Protein AF-X0TTD3-F1 (afdb_monomer_lite)

Organism: NCBI:txid412755

Radius of gyration: 24.62 Å; chains: 1; bounding box: 51×67×76 Å

Secondary structure (DSSP, 8-state):
-HHHHHHHHHHHHHHHHHHHHHHHHHT--PPPEEEEEEPPP--BTTBTT----HHHHHHHHHHH--SEEEEE------S-HHHHTT-SS-GGGS-HHHHHHHHHHHHHHHHH-PEEEEE----HHHHHHHHHHHHHHTT-HHHHHHHHHHHHHHHHHHHHHHHTTTTS-HHHHTSHHHHHHHHHHHHHHHHHHHHHHGGGSHHHHHHHHHHHHHHHHHH-SSS-EEEEE--S-HHHHHHHHHT-TTEEEEE-----

Foldseek 3Di:
DVVVVVVVVVVVVVVVVVVVVVVVVVPPPPQFAEEEEFEEQDQDPVCNPPRPDLVVVLVVCVVSVGLEYEYEQDFPDDLAPLVCLVDPAHSCRPDPSSVVVVVSVVVSCVVNVADEDEDDQDDPVLSVLSNVLCVVPVPPPVVVVLRVVLNVLVVVLVVVCVVVVLNRDRQSCQDPVVLVSLVVSLVSQCVSCVVSSPSNRLVNSVCSVLVVVVVCCVVPSDHRHYYYDHHPNSSVSQVVQVPDPRHDYDTDHDDD

pLDDT: mean 76.36, std 14.35, range [32.72, 91.94]

Structure (mmCIF, N/CA/C/O backbone):
data_AF-X0TTD3-F1
#
_entry.id   AF-X0TTD3-F1
#
loop_
_atom_site.group_PDB
_atom_site.id
_atom_site.type_symbol
_atom_site.label_atom_id
_atom_site.label_alt_id
_atom_site.label_comp_id
_atom_site.label_asym_id
_atom_site.label_entity_id
_atom_site.label_seq_id
_atom_site.pdbx_PDB_ins_code
_atom_site.Cartn_x
_atom_site.Cartn_y
_atom_site.Cartn_z
_atom_site.occupancy
_atom_site.B_iso_or_equiv
_atom_site.auth_seq_id
_atom_site.auth_comp_id
_atom_site.auth_asym_id
_atom_site.auth_atom_id
_atom_site.pdbx_PDB_model_num
ATOM 1 N N . MET A 1 1 ? 22.176 -45.524 -53.697 1.00 59.72 1 MET A N 1
ATOM 2 C CA . MET A 1 1 ? 22.663 -45.743 -52.314 1.00 59.72 1 MET A CA 1
ATOM 3 C C . MET A 1 1 ? 23.536 -44.639 -51.704 1.00 59.72 1 MET A C 1
ATOM 5 O O . MET A 1 1 ? 23.224 -44.247 -50.588 1.00 59.72 1 MET A O 1
ATOM 9 N N . LYS A 1 2 ? 24.618 -44.124 -52.325 1.00 72.19 2 LYS A N 1
ATOM 10 C CA . LYS A 1 2 ? 25.426 -43.042 -51.694 1.00 72.19 2 LYS A CA 1
ATOM 11 C C . LYS A 1 2 ? 24.726 -41.670 -51.687 1.00 72.19 2 LYS A C 1
ATOM 13 O O . LYS A 1 2 ? 24.834 -40.949 -50.703 1.00 72.19 2 LYS A O 1
ATOM 18 N N . LEU A 1 3 ? 23.977 -41.346 -52.744 1.00 74.88 3 LEU A N 1
ATOM 19 C CA . LEU A 1 3 ? 23.302 -40.050 -52.896 1.00 74.88 3 LEU A CA 1
ATOM 20 C C . LEU A 1 3 ? 22.083 -39.896 -51.964 1.00 74.88 3 LEU A C 1
ATOM 22 O O . LEU A 1 3 ? 21.909 -38.855 -51.344 1.00 74.88 3 LEU A O 1
ATOM 26 N N . GLU A 1 4 ? 21.293 -40.959 -51.788 1.00 77.94 4 GLU A N 1
ATOM 27 C CA . GLU A 1 4 ? 20.119 -40.966 -50.894 1.00 77.94 4 GLU A CA 1
ATOM 28 C C . GLU A 1 4 ? 20.513 -40.777 -49.426 1.00 77.94 4 GLU A C 1
ATOM 30 O O . GLU A 1 4 ? 19.868 -40.031 -48.696 1.00 77.94 4 GLU A O 1
ATOM 35 N N . ARG A 1 5 ? 21.619 -41.398 -48.993 1.00 81.44 5 ARG A N 1
ATOM 36 C CA . ARG A 1 5 ? 22.144 -41.221 -47.630 1.00 81.44 5 ARG A CA 1
ATOM 37 C C . ARG A 1 5 ? 22.643 -39.797 -47.388 1.00 81.44 5 ARG A C 1
ATOM 39 O O . ARG A 1 5 ? 22.446 -39.272 -46.298 1.00 81.44 5 ARG A O 1
ATOM 46 N N . LEU A 1 6 ? 23.243 -39.169 -48.402 1.00 83.00 6 LEU A N 1
ATOM 47 C CA . LEU A 1 6 ? 23.683 -37.774 -48.335 1.00 83.00 6 LEU A CA 1
ATOM 48 C C . LEU A 1 6 ? 22.485 -36.817 -48.220 1.00 83.00 6 LEU A C 1
ATOM 50 O O . LEU A 1 6 ? 22.520 -35.872 -47.439 1.00 83.00 6 LEU A O 1
ATOM 54 N N . PHE A 1 7 ? 21.407 -37.103 -48.954 1.00 86.50 7 PHE A N 1
ATOM 55 C CA . PHE A 1 7 ? 20.177 -36.316 -48.923 1.00 86.50 7 PHE A CA 1
ATOM 56 C C . PHE A 1 7 ? 19.454 -36.418 -47.572 1.00 86.50 7 PHE A C 1
ATOM 58 O O . PHE A 1 7 ? 19.083 -35.400 -46.994 1.00 86.50 7 PHE A O 1
ATOM 65 N N . ILE A 1 8 ? 19.338 -37.629 -47.014 1.00 87.19 8 ILE A N 1
ATOM 66 C CA . ILE A 1 8 ? 18.768 -37.844 -45.674 1.00 87.19 8 ILE A CA 1
ATOM 67 C C . ILE A 1 8 ? 19.597 -37.114 -44.609 1.00 87.19 8 ILE A C 1
ATOM 69 O O . ILE A 1 8 ? 19.035 -36.455 -43.737 1.00 87.19 8 ILE A O 1
ATOM 73 N N . PHE A 1 9 ? 20.929 -37.176 -44.700 1.00 88.81 9 PHE A N 1
ATOM 74 C CA . PHE A 1 9 ? 21.812 -36.465 -43.776 1.00 88.81 9 PHE A CA 1
ATOM 75 C C . PHE A 1 9 ? 21.617 -34.944 -43.850 1.00 88.81 9 PHE A C 1
ATOM 77 O O . PHE A 1 9 ? 21.535 -34.288 -42.816 1.00 88.81 9 PHE A O 1
ATOM 84 N N . PHE A 1 10 ? 21.467 -34.389 -45.056 1.00 89.62 10 PHE A N 1
ATOM 85 C CA . PHE A 1 10 ? 21.222 -32.960 -45.255 1.00 89.62 10 PHE A CA 1
ATOM 86 C C . PHE A 1 10 ? 19.870 -32.507 -44.679 1.00 89.62 10 PHE A C 1
ATOM 88 O O . PHE A 1 10 ? 19.797 -31.461 -44.037 1.00 89.62 10 PHE A O 1
ATOM 95 N N . ILE A 1 11 ? 18.816 -33.319 -44.830 1.00 89.81 11 ILE A N 1
ATOM 96 C CA . ILE A 1 11 ? 17.499 -33.048 -44.229 1.00 89.81 11 ILE A CA 1
ATOM 97 C C . ILE A 1 11 ? 17.588 -33.041 -42.701 1.00 89.81 11 ILE A C 1
ATOM 99 O O . ILE A 1 11 ? 17.059 -32.130 -42.068 1.00 89.81 11 ILE A O 1
ATOM 103 N N . ILE A 1 12 ? 18.283 -34.013 -42.103 1.00 89.75 12 ILE A N 1
ATOM 104 C CA . ILE A 1 12 ? 18.471 -34.069 -40.646 1.00 89.75 12 ILE A CA 1
ATOM 105 C C . ILE A 1 12 ? 19.227 -32.828 -40.157 1.00 89.75 12 ILE A C 1
ATOM 107 O O . ILE A 1 12 ? 18.844 -32.234 -39.153 1.00 89.75 12 ILE A O 1
ATOM 111 N N . LEU A 1 13 ? 20.257 -32.393 -40.885 1.00 88.50 13 LEU A N 1
ATOM 112 C CA . LEU A 1 13 ? 21.061 -31.223 -40.526 1.00 88.50 13 LEU A CA 1
ATOM 113 C C . LEU A 1 13 ? 20.247 -29.921 -40.593 1.00 88.50 13 LEU A C 1
ATOM 115 O O . LEU A 1 13 ? 20.352 -29.087 -39.694 1.00 88.50 13 LEU A O 1
ATOM 119 N N . LEU A 1 14 ? 19.375 -29.784 -41.598 1.00 89.62 14 LEU A N 1
ATOM 120 C CA . LEU A 1 14 ? 18.411 -28.684 -41.685 1.00 89.62 14 LEU A CA 1
ATOM 121 C C . LEU A 1 14 ? 17.398 -28.714 -40.535 1.00 89.62 14 LEU A C 1
ATOM 123 O O . LEU A 1 14 ? 17.106 -27.669 -39.958 1.00 89.62 14 LEU A O 1
ATOM 127 N N . PHE A 1 15 ? 16.894 -29.894 -40.168 1.00 89.25 15 PHE A N 1
ATOM 128 C CA . PHE A 1 15 ? 15.916 -30.038 -39.088 1.00 89.25 15 PHE A CA 1
ATOM 129 C C . PHE A 1 15 ? 16.521 -29.711 -37.718 1.00 89.25 15 PHE A C 1
ATOM 131 O O . PHE A 1 15 ? 15.931 -28.967 -36.939 1.00 89.25 15 PHE A O 1
ATOM 138 N N . VAL A 1 16 ? 17.734 -30.199 -37.440 1.00 87.06 16 VAL A N 1
ATOM 139 C CA . VAL A 1 16 ? 18.475 -29.876 -36.210 1.00 87.06 16 VAL A CA 1
ATOM 140 C C . VAL A 1 16 ? 18.826 -28.388 -36.167 1.00 87.06 16 VAL A C 1
ATOM 142 O O . VAL A 1 16 ? 18.660 -27.753 -35.128 1.00 87.06 16 VAL A O 1
ATOM 145 N N . GLY A 1 17 ? 19.243 -27.805 -37.296 1.00 84.12 17 GLY A N 1
ATOM 146 C CA . GLY A 1 17 ? 19.489 -26.367 -37.410 1.00 84.12 17 GLY A CA 1
ATOM 147 C C . GLY A 1 17 ? 18.236 -25.533 -37.131 1.00 84.12 17 GLY A C 1
ATOM 148 O O . GLY A 1 17 ? 18.298 -24.578 -36.360 1.00 84.12 17 GLY A O 1
ATOM 149 N N . ALA A 1 18 ? 17.087 -25.928 -37.684 1.00 82.19 18 ALA A N 1
ATOM 150 C CA . ALA A 1 18 ? 15.809 -25.267 -37.442 1.00 82.19 18 ALA A CA 1
ATOM 151 C C . ALA A 1 18 ? 15.372 -25.377 -35.975 1.00 82.19 18 ALA A C 1
ATOM 153 O O . ALA A 1 18 ? 14.974 -24.373 -35.396 1.00 82.19 18 ALA A O 1
ATOM 154 N N . ILE A 1 19 ? 15.512 -26.548 -35.343 1.00 82.75 19 ILE A N 1
ATOM 155 C CA . ILE A 1 19 ? 15.205 -26.735 -33.915 1.00 82.75 19 ILE A CA 1
ATOM 156 C C . ILE A 1 19 ? 16.113 -25.865 -33.041 1.00 82.75 19 ILE A C 1
ATOM 158 O O . ILE A 1 19 ? 15.631 -25.234 -32.105 1.00 82.75 19 ILE A O 1
ATOM 162 N N . LEU A 1 20 ? 17.412 -25.784 -33.345 1.00 76.25 20 LEU A N 1
ATOM 163 C CA . LEU A 1 20 ? 18.339 -24.930 -32.598 1.00 76.25 20 LEU A CA 1
ATOM 164 C C . LEU A 1 20 ? 18.011 -23.443 -32.766 1.00 76.25 20 LEU A C 1
ATOM 166 O O . LEU A 1 20 ? 18.080 -22.704 -31.788 1.00 76.25 20 LEU A O 1
ATOM 170 N N . ILE A 1 21 ? 17.625 -23.004 -33.967 1.00 74.69 21 ILE A N 1
ATOM 171 C CA . ILE A 1 21 ? 17.201 -21.622 -34.230 1.00 74.69 21 ILE A CA 1
ATOM 172 C C . ILE A 1 21 ? 15.886 -21.319 -33.506 1.00 74.69 21 ILE A C 1
ATOM 174 O O . ILE A 1 21 ? 15.817 -20.320 -32.796 1.00 74.69 21 ILE A O 1
ATOM 178 N N . ILE A 1 22 ? 14.879 -22.190 -33.616 1.00 70.62 22 ILE A N 1
ATOM 179 C CA . ILE A 1 22 ? 13.593 -22.045 -32.919 1.00 70.62 22 ILE A CA 1
ATOM 180 C C . ILE A 1 22 ? 13.825 -21.993 -31.411 1.00 70.62 22 ILE A C 1
ATOM 182 O O . ILE A 1 22 ? 13.349 -21.055 -30.790 1.00 70.62 22 ILE A O 1
ATOM 186 N N . ASN A 1 23 ? 14.640 -22.888 -30.842 1.00 60.47 23 ASN A N 1
ATOM 187 C CA . ASN A 1 23 ? 14.979 -22.864 -29.416 1.00 60.47 23 ASN A CA 1
ATOM 188 C C . ASN A 1 23 ? 15.676 -21.564 -28.992 1.00 60.47 23 ASN A C 1
ATOM 190 O O . ASN A 1 23 ? 15.422 -21.062 -27.899 1.00 60.47 23 ASN A O 1
ATOM 194 N N . ARG A 1 24 ? 16.526 -20.996 -29.857 1.00 57.06 24 ARG A N 1
ATOM 195 C CA . ARG A 1 24 ? 17.197 -19.710 -29.610 1.00 57.06 24 ARG A CA 1
ATOM 196 C C . ARG A 1 24 ? 16.235 -18.520 -29.688 1.00 57.06 24 ARG A C 1
ATOM 198 O O . ARG A 1 24 ? 16.454 -17.530 -28.999 1.00 57.06 24 ARG A O 1
ATOM 205 N N . PHE A 1 25 ? 15.184 -18.614 -30.503 1.00 54.97 25 PHE A N 1
ATOM 206 C CA . PHE A 1 25 ? 14.116 -17.613 -30.586 1.00 54.97 25 PHE A CA 1
ATOM 207 C C . PHE A 1 25 ? 13.054 -17.786 -29.489 1.00 54.97 25 PHE A C 1
ATOM 209 O O . PHE A 1 25 ? 12.523 -16.792 -29.006 1.00 54.97 25 PHE A O 1
ATOM 216 N N . THR A 1 26 ? 12.776 -19.009 -29.032 1.00 51.41 26 THR A N 1
ATOM 217 C CA . THR A 1 26 ? 11.843 -19.276 -27.924 1.00 51.41 26 THR A CA 1
ATOM 218 C C . THR A 1 26 ? 12.472 -19.059 -26.551 1.00 51.41 26 THR A C 1
ATOM 220 O O . THR A 1 26 ? 11.748 -18.975 -25.567 1.00 51.41 26 THR A O 1
ATOM 223 N N . SER A 1 27 ? 13.802 -18.943 -26.457 1.00 46.00 27 SER A N 1
ATOM 224 C CA . SER A 1 27 ? 14.496 -18.547 -25.226 1.00 46.00 27 SER A CA 1
ATOM 225 C C . SER A 1 27 ? 14.712 -17.036 -25.110 1.00 46.00 27 SER A C 1
ATOM 227 O O . SER A 1 27 ? 15.535 -16.609 -24.298 1.00 46.00 27 SER A O 1
ATOM 229 N N . ILE A 1 28 ? 14.010 -16.213 -25.899 1.00 48.66 28 ILE A N 1
ATOM 230 C CA . ILE A 1 28 ? 13.817 -14.806 -25.540 1.00 48.66 28 ILE A CA 1
ATOM 231 C C . ILE A 1 28 ? 12.923 -14.829 -24.300 1.00 48.66 28 ILE A C 1
ATOM 233 O O . ILE A 1 28 ? 11.703 -14.752 -24.389 1.00 48.66 28 ILE A O 1
ATOM 237 N N . THR A 1 29 ? 13.525 -15.021 -23.128 1.00 55.69 29 THR A N 1
ATOM 238 C CA . THR A 1 29 ? 12.879 -14.701 -21.861 1.00 55.69 29 THR A CA 1
ATOM 239 C C . THR A 1 29 ? 12.435 -13.253 -21.976 1.00 55.69 29 THR A C 1
ATOM 241 O O . THR A 1 29 ? 13.295 -12.369 -22.061 1.00 55.69 29 THR A O 1
ATOM 244 N N . GLU A 1 30 ? 11.124 -13.012 -22.062 1.00 66.31 30 GLU A N 1
ATOM 245 C CA . GLU A 1 30 ? 10.586 -11.656 -22.007 1.00 66.31 30 GLU A CA 1
ATOM 246 C C . GLU A 1 30 ? 11.219 -10.960 -20.800 1.00 66.31 30 GLU A C 1
ATOM 248 O O . GLU A 1 30 ? 11.265 -11.510 -19.694 1.00 66.31 30 GLU A O 1
ATOM 253 N N . ARG A 1 31 ? 11.808 -9.781 -21.027 1.00 82.69 31 ARG A N 1
ATOM 254 C CA . ARG A 1 31 ? 12.380 -8.985 -19.942 1.00 82.69 31 ARG A CA 1
ATOM 255 C C . ARG A 1 31 ? 11.267 -8.758 -18.919 1.00 82.69 31 ARG A C 1
ATOM 257 O O . ARG A 1 31 ? 10.235 -8.194 -19.269 1.00 82.69 31 ARG A O 1
ATOM 264 N N . LYS A 1 32 ? 11.499 -9.162 -17.667 1.00 88.38 32 LYS A N 1
ATOM 265 C CA . LYS A 1 32 ? 10.557 -8.903 -16.575 1.00 88.38 32 LYS A CA 1
ATOM 266 C C . LYS A 1 32 ? 10.314 -7.405 -16.422 1.00 88.38 32 LYS A C 1
ATOM 268 O O . LYS A 1 32 ? 11.277 -6.631 -16.433 1.00 88.38 32 LYS A O 1
ATOM 273 N N . THR A 1 33 ? 9.062 -7.019 -16.210 1.00 90.81 33 THR A N 1
ATOM 274 C CA . THR A 1 33 ? 8.693 -5.635 -15.905 1.00 90.81 33 THR A CA 1
ATOM 275 C C . THR A 1 33 ? 9.298 -5.245 -14.561 1.00 90.81 33 THR A C 1
ATOM 277 O O . THR A 1 33 ? 9.027 -5.889 -13.544 1.00 90.81 33 THR A O 1
ATOM 280 N N . LYS A 1 34 ? 10.135 -4.205 -14.537 1.00 91.56 34 LYS A N 1
ATOM 281 C CA . LYS A 1 34 ? 10.704 -3.661 -13.301 1.00 91.56 34 LYS A CA 1
ATOM 282 C C . LYS A 1 34 ? 9.675 -2.762 -12.628 1.00 91.56 34 LYS A C 1
ATOM 284 O O . LYS A 1 34 ? 9.407 -1.662 -13.108 1.00 91.56 34 LYS A O 1
ATOM 289 N N . VAL A 1 35 ? 9.129 -3.222 -11.510 1.00 91.62 35 VAL A N 1
ATOM 290 C CA . VAL A 1 35 ? 8.139 -2.478 -10.730 1.00 91.62 35 VAL A CA 1
ATOM 291 C C . VAL A 1 35 ? 8.795 -2.005 -9.446 1.00 91.62 35 VAL A C 1
ATOM 293 O O . VAL A 1 35 ? 9.158 -2.816 -8.598 1.00 91.62 35 VAL A O 1
ATOM 296 N N . TYR A 1 36 ? 8.948 -0.698 -9.299 1.00 89.00 36 TYR A N 1
ATOM 297 C CA . TYR A 1 36 ? 9.450 -0.087 -8.083 1.00 89.00 36 TYR A CA 1
ATOM 298 C C . TYR A 1 36 ? 8.282 0.376 -7.215 1.00 89.00 36 TYR A C 1
ATOM 300 O O . TYR A 1 36 ? 7.414 1.107 -7.687 1.00 89.00 36 TYR A O 1
ATOM 308 N N . ILE A 1 37 ? 8.249 -0.064 -5.956 1.00 86.88 37 ILE A N 1
ATOM 309 C CA . ILE A 1 37 ? 7.144 0.222 -5.034 1.00 86.88 37 ILE A CA 1
ATOM 310 C C . ILE A 1 37 ? 7.646 1.083 -3.888 1.00 86.88 37 ILE A C 1
ATOM 312 O O . ILE A 1 37 ? 8.586 0.713 -3.181 1.00 86.88 37 ILE A O 1
ATOM 316 N N . GLN A 1 38 ? 6.947 2.191 -3.674 1.00 79.25 38 GLN A N 1
ATOM 317 C CA . GLN A 1 38 ? 7.243 3.171 -2.653 1.00 79.25 38 GLN A CA 1
ATOM 318 C C . GLN A 1 38 ? 6.012 3.437 -1.779 1.00 79.25 38 GLN A C 1
ATOM 320 O O . GLN A 1 38 ? 4.925 3.748 -2.263 1.00 79.25 38 GLN A O 1
ATOM 325 N N . GLY A 1 39 ? 6.180 3.290 -0.467 1.00 71.94 39 GLY A N 1
ATOM 326 C CA . GLY A 1 39 ? 5.197 3.717 0.525 1.00 71.94 39 GLY A CA 1
ATOM 327 C C . GLY A 1 39 ? 5.081 5.237 0.599 1.00 71.94 39 GLY A C 1
ATOM 328 O O . GLY A 1 39 ? 5.904 5.957 0.031 1.00 71.94 39 GLY A O 1
ATOM 329 N N . ALA A 1 40 ? 4.061 5.711 1.311 1.00 62.16 40 ALA A N 1
ATOM 330 C CA . ALA A 1 40 ? 3.774 7.134 1.410 1.00 62.16 40 ALA A CA 1
ATOM 331 C C . ALA A 1 40 ? 4.985 7.908 1.951 1.00 62.16 40 ALA A C 1
ATOM 333 O O . ALA A 1 40 ? 5.681 7.460 2.867 1.00 62.16 40 ALA A O 1
ATOM 334 N N . PHE A 1 41 ? 5.227 9.094 1.397 1.00 56.94 41 PHE A N 1
ATOM 335 C CA . PHE A 1 41 ? 6.147 10.041 2.012 1.00 56.94 41 PHE A CA 1
ATOM 336 C C . PHE A 1 41 ? 5.528 10.507 3.326 1.00 56.94 41 PHE A C 1
ATOM 338 O O . PHE A 1 41 ? 4.378 10.945 3.346 1.00 56.94 41 PHE A O 1
ATOM 345 N N . TYR A 1 42 ? 6.268 10.405 4.429 1.00 46.91 42 TYR A N 1
ATOM 346 C CA . TYR A 1 42 ? 5.800 10.985 5.678 1.00 46.91 42 TYR A CA 1
ATOM 347 C C . TYR A 1 42 ? 5.853 12.508 5.544 1.00 46.91 42 TYR A C 1
ATOM 349 O O . TYR A 1 42 ? 6.934 13.087 5.450 1.00 46.91 42 TYR A O 1
ATOM 357 N N . ILE A 1 43 ? 4.685 13.144 5.501 1.00 46.00 43 ILE A N 1
ATOM 358 C CA . ILE A 1 43 ? 4.558 14.599 5.491 1.00 46.00 43 ILE A CA 1
ATOM 359 C C . ILE A 1 43 ? 4.143 14.995 6.904 1.00 46.00 43 ILE A C 1
ATOM 361 O O . ILE A 1 43 ? 3.007 14.770 7.319 1.00 46.00 43 ILE A O 1
ATOM 365 N N . ASP A 1 44 ? 5.089 15.532 7.674 1.00 41.75 44 ASP A N 1
ATOM 366 C CA . ASP A 1 44 ? 4.773 16.103 8.978 1.00 41.75 44 ASP A CA 1
ATOM 367 C C . ASP A 1 44 ? 3.866 17.326 8.763 1.00 41.75 44 ASP A C 1
ATOM 369 O O . ASP A 1 44 ? 4.250 18.272 8.071 1.00 41.75 44 ASP A O 1
ATOM 373 N N . ARG A 1 45 ? 2.662 17.316 9.357 1.00 41.38 45 ARG A N 1
ATOM 374 C CA . ARG A 1 45 ? 1.713 18.446 9.304 1.00 41.38 45 ARG A CA 1
ATOM 375 C C . ARG A 1 45 ? 2.337 19.751 9.823 1.00 41.38 45 ARG A C 1
ATOM 377 O O . ARG A 1 45 ? 1.900 20.822 9.412 1.00 41.38 45 ARG A O 1
ATOM 384 N N . ASN A 1 46 ? 3.350 19.670 10.691 1.00 40.38 46 ASN A N 1
ATOM 385 C CA . ASN A 1 46 ? 4.055 20.824 11.254 1.00 40.38 46 ASN A CA 1
ATOM 386 C C . ASN A 1 46 ? 5.364 21.162 10.528 1.00 40.38 46 ASN A C 1
ATOM 388 O O . ASN A 1 46 ? 5.913 22.239 10.749 1.00 40.38 46 ASN A O 1
ATOM 392 N N . ASP A 1 47 ? 5.867 20.264 9.681 1.00 43.91 47 ASP A N 1
ATOM 393 C CA . ASP A 1 47 ? 7.200 20.359 9.082 1.00 43.91 47 ASP A CA 1
ATOM 394 C C . ASP A 1 47 ? 7.141 19.893 7.618 1.00 43.91 47 ASP A C 1
ATOM 396 O O . ASP A 1 47 ? 7.813 18.955 7.181 1.00 43.91 47 ASP A O 1
ATOM 400 N N . ILE A 1 48 ? 6.302 20.602 6.851 1.00 42.34 48 ILE A N 1
ATOM 401 C CA . ILE A 1 48 ? 5.917 20.385 5.438 1.00 42.34 48 ILE A CA 1
ATOM 402 C C . ILE A 1 48 ? 7.142 20.293 4.487 1.00 42.34 48 ILE A C 1
ATOM 404 O O . ILE A 1 48 ? 7.016 19.985 3.304 1.00 42.34 48 ILE A O 1
ATOM 408 N N . TYR A 1 49 ? 8.353 20.534 4.997 1.00 38.06 49 TYR A N 1
ATOM 409 C CA . TYR A 1 49 ? 9.600 20.651 4.248 1.00 38.06 49 TYR A CA 1
ATOM 410 C C . TYR A 1 49 ? 10.606 19.521 4.475 1.00 38.06 49 TYR A C 1
ATOM 412 O O . TYR A 1 49 ? 11.590 19.466 3.742 1.00 38.06 49 TYR A O 1
ATOM 420 N N . LYS A 1 50 ? 10.377 18.575 5.399 1.00 42.75 50 LYS A N 1
ATOM 421 C CA . LYS A 1 50 ? 11.187 17.339 5.457 1.00 42.75 50 LYS A CA 1
ATOM 422 C C . LYS A 1 50 ? 10.683 16.291 4.468 1.00 42.75 50 LYS A C 1
ATOM 424 O O . LYS A 1 50 ? 10.515 15.117 4.776 1.00 42.75 50 LYS A O 1
ATOM 429 N N . ILE A 1 51 ? 10.457 16.739 3.243 1.00 49.75 51 ILE A N 1
ATOM 430 C CA . ILE A 1 51 ? 10.357 15.847 2.104 1.00 49.75 51 ILE A CA 1
ATOM 431 C C . ILE A 1 51 ? 11.802 15.486 1.791 1.00 49.75 51 ILE A C 1
ATOM 433 O O . ILE A 1 51 ? 12.632 16.367 1.585 1.00 49.75 51 ILE A O 1
ATOM 437 N N . VAL A 1 52 ? 12.096 14.195 1.892 1.00 52.75 52 VAL A N 1
ATOM 438 C CA . VAL A 1 52 ? 13.362 13.570 1.503 1.00 52.75 52 VAL A CA 1
ATOM 439 C C . VAL A 1 52 ? 13.951 14.271 0.281 1.00 52.75 52 VAL A C 1
ATOM 441 O O . VAL A 1 52 ? 13.215 14.543 -0.662 1.00 52.75 52 VAL A O 1
ATOM 444 N N . ASP A 1 53 ? 15.254 14.553 0.336 1.00 60.38 53 ASP A N 1
ATOM 445 C CA . ASP A 1 53 ? 16.021 15.253 -0.695 1.00 60.38 53 ASP A CA 1
ATOM 446 C C . ASP A 1 53 ? 15.595 14.810 -2.106 1.00 60.38 53 ASP A C 1
ATOM 448 O O . ASP A 1 53 ? 15.784 13.648 -2.487 1.00 60.38 53 ASP A O 1
ATOM 452 N N . ASP A 1 54 ? 14.967 15.726 -2.853 1.00 63.03 54 ASP A N 1
ATOM 453 C CA . ASP A 1 54 ? 14.441 15.462 -4.195 1.00 63.03 54 ASP A CA 1
ATOM 454 C C . ASP A 1 54 ? 15.569 14.935 -5.111 1.00 63.03 54 ASP A C 1
ATOM 456 O O . ASP A 1 54 ? 15.315 14.109 -5.990 1.00 63.03 54 ASP A O 1
ATOM 460 N N . GLU A 1 55 ? 16.829 15.320 -4.853 1.00 68.00 55 GLU A N 1
ATOM 461 C CA . GLU A 1 55 ? 18.006 14.802 -5.557 1.00 68.00 55 GLU A CA 1
ATOM 462 C C . GLU A 1 55 ? 18.265 13.321 -5.263 1.00 68.00 55 GLU A C 1
ATOM 464 O O . GLU A 1 55 ? 18.610 12.560 -6.168 1.00 68.00 55 GLU A O 1
ATOM 469 N N . MET A 1 56 ? 18.067 12.876 -4.019 1.00 67.75 56 MET A N 1
ATOM 470 C CA . MET A 1 56 ? 18.244 11.476 -3.633 1.00 67.75 56 MET A CA 1
ATOM 471 C C . MET A 1 56 ? 17.189 10.584 -4.294 1.00 67.75 56 MET A C 1
ATOM 473 O O . MET A 1 56 ? 17.522 9.511 -4.800 1.00 67.75 56 MET A O 1
ATOM 477 N N . ILE A 1 57 ? 15.929 11.028 -4.321 1.00 68.81 57 ILE A N 1
ATOM 478 C CA . ILE A 1 57 ? 14.837 10.301 -4.985 1.00 68.81 57 ILE A CA 1
ATOM 479 C C . ILE A 1 57 ? 15.076 10.267 -6.492 1.00 68.81 57 ILE A C 1
ATOM 481 O O . ILE A 1 57 ? 14.987 9.202 -7.099 1.00 68.81 57 ILE A O 1
ATOM 485 N N . GLU A 1 58 ? 15.416 11.408 -7.096 1.00 73.62 58 GLU A N 1
ATOM 486 C CA . GLU A 1 58 ? 15.693 11.489 -8.529 1.00 73.62 58 GLU A CA 1
ATOM 487 C C . GLU A 1 58 ? 16.868 10.578 -8.909 1.00 73.62 58 GLU A C 1
ATOM 489 O O . GLU A 1 58 ? 16.761 9.801 -9.860 1.00 73.62 58 GLU A O 1
ATOM 494 N N . LYS A 1 59 ? 17.956 10.599 -8.130 1.00 76.25 59 LYS A N 1
ATOM 495 C CA . LYS A 1 59 ? 19.106 9.709 -8.321 1.00 76.25 59 LYS A CA 1
ATOM 496 C C . LYS A 1 59 ? 18.702 8.240 -8.211 1.00 76.25 59 LYS A C 1
ATOM 498 O O . LYS A 1 59 ? 18.997 7.465 -9.112 1.00 76.25 59 LYS A O 1
ATOM 503 N N . MET A 1 60 ? 17.977 7.865 -7.161 1.00 73.19 60 MET A N 1
A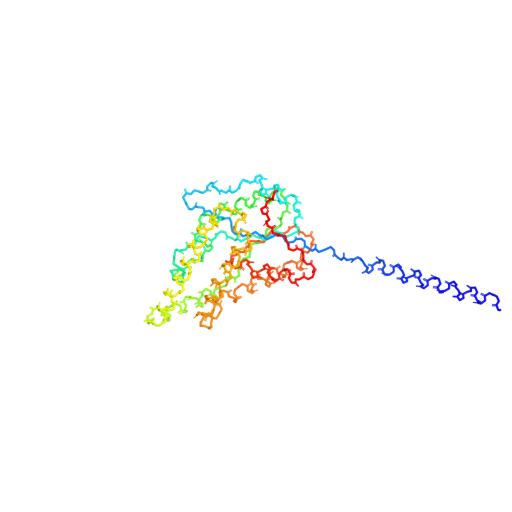TOM 504 C CA . MET A 1 60 ? 17.520 6.489 -6.960 1.00 73.19 60 MET A CA 1
ATOM 505 C C . MET A 1 60 ? 16.620 6.008 -8.107 1.00 73.19 60 MET A C 1
ATOM 507 O O . MET A 1 60 ? 16.790 4.892 -8.592 1.00 73.19 60 MET A O 1
ATOM 511 N N . LEU A 1 61 ? 15.684 6.837 -8.576 1.00 77.88 61 LEU A N 1
ATOM 512 C CA . LEU A 1 61 ? 14.808 6.486 -9.697 1.00 77.88 61 LEU A CA 1
ATOM 513 C C . LEU A 1 61 ? 15.582 6.367 -11.018 1.00 77.88 61 LEU A C 1
ATOM 515 O O . LEU A 1 61 ? 15.255 5.501 -11.832 1.00 77.88 61 LEU A O 1
ATOM 519 N N . ARG A 1 62 ? 16.622 7.187 -11.224 1.00 81.31 62 ARG A N 1
ATOM 520 C CA . ARG A 1 62 ? 17.535 7.070 -12.374 1.00 81.31 62 ARG A CA 1
ATOM 521 C C . ARG A 1 62 ? 18.387 5.801 -12.307 1.00 81.31 62 ARG A C 1
ATOM 523 O O . ARG A 1 62 ? 18.533 5.139 -13.329 1.00 81.31 62 ARG A O 1
ATOM 530 N N . ASP A 1 63 ? 18.901 5.451 -11.130 1.00 82.88 63 ASP A N 1
ATOM 531 C CA . ASP A 1 63 ? 19.753 4.272 -10.925 1.00 82.88 63 ASP A CA 1
ATOM 532 C C . ASP A 1 63 ? 18.958 2.963 -11.077 1.00 82.88 63 ASP A C 1
ATOM 534 O O . ASP A 1 63 ? 19.435 1.993 -11.669 1.00 82.88 63 ASP A O 1
ATOM 538 N N . VAL A 1 64 ? 17.724 2.931 -10.565 1.00 83.38 64 VAL A N 1
ATOM 539 C CA . VAL A 1 64 ? 16.833 1.766 -10.672 1.00 83.38 64 VAL A CA 1
ATOM 540 C C . VAL A 1 64 ? 16.281 1.604 -12.093 1.00 83.38 64 VAL A C 1
ATOM 542 O O . VAL A 1 64 ? 16.140 0.471 -12.575 1.00 83.38 64 VAL A O 1
ATOM 545 N N . ASP A 1 65 ? 15.969 2.726 -12.748 1.00 86.94 65 ASP A N 1
ATOM 546 C CA . ASP A 1 65 ? 15.313 2.804 -14.057 1.00 86.94 65 ASP A CA 1
ATOM 547 C C . ASP A 1 65 ? 14.074 1.884 -14.141 1.00 86.94 65 ASP A C 1
ATOM 549 O O . ASP A 1 65 ? 14.083 0.885 -14.876 1.00 86.94 65 ASP A O 1
ATOM 553 N N . PRO A 1 66 ? 13.031 2.136 -13.319 1.00 89.56 66 PRO A N 1
ATOM 554 C CA . PRO A 1 66 ? 11.855 1.280 -13.292 1.00 89.56 66 PRO A CA 1
ATOM 555 C C . PRO A 1 66 ? 10.979 1.496 -14.528 1.00 89.56 66 PRO A C 1
ATOM 557 O O . PRO A 1 66 ? 10.844 2.612 -15.034 1.00 89.56 66 PRO A O 1
ATOM 560 N N . ASP A 1 67 ? 10.342 0.413 -14.974 1.00 90.56 67 ASP A N 1
ATOM 561 C CA . ASP A 1 67 ? 9.302 0.466 -16.003 1.00 90.56 67 ASP A CA 1
ATOM 562 C C . ASP A 1 67 ? 8.006 1.012 -15.382 1.00 90.56 67 ASP A C 1
ATOM 564 O O . ASP A 1 67 ? 7.275 1.778 -16.001 1.00 90.56 67 ASP A O 1
ATOM 568 N N . ILE A 1 68 ? 7.736 0.659 -14.121 1.00 90.12 68 ILE A N 1
ATOM 569 C CA . ILE A 1 68 ? 6.558 1.121 -13.388 1.00 90.12 68 ILE A CA 1
ATOM 570 C C . ILE A 1 68 ? 6.977 1.573 -11.992 1.00 90.12 68 ILE A C 1
ATOM 572 O O . ILE A 1 68 ? 7.611 0.823 -11.251 1.00 90.12 68 ILE A O 1
ATOM 576 N N . LEU A 1 69 ? 6.608 2.797 -11.637 1.00 87.56 69 LEU A N 1
ATOM 577 C CA . LEU A 1 69 ? 6.745 3.373 -10.307 1.00 87.56 69 LEU A CA 1
ATOM 578 C C . LEU A 1 69 ? 5.365 3.342 -9.643 1.00 87.56 69 LEU A C 1
ATOM 580 O O . LEU A 1 69 ? 4.416 3.900 -10.177 1.00 87.56 69 LEU A O 1
ATOM 584 N N . ILE A 1 70 ? 5.229 2.684 -8.496 1.00 87.81 70 ILE A N 1
ATOM 585 C CA . ILE A 1 70 ? 3.989 2.679 -7.717 1.00 87.81 70 ILE A CA 1
ATOM 586 C C . ILE A 1 70 ? 4.244 3.432 -6.425 1.00 87.81 70 ILE A C 1
ATOM 588 O O . ILE A 1 70 ? 5.118 3.035 -5.652 1.00 87.81 70 ILE A O 1
ATOM 592 N N . VAL A 1 71 ? 3.468 4.482 -6.172 1.00 81.38 71 VAL A N 1
ATOM 593 C CA . VAL A 1 71 ? 3.596 5.291 -4.963 1.00 81.38 71 VAL A CA 1
ATOM 594 C C . VAL A 1 71 ? 2.272 5.357 -4.221 1.00 81.38 71 VAL A C 1
ATOM 596 O O . VAL A 1 71 ? 1.218 5.586 -4.807 1.00 81.38 71 VAL A O 1
ATOM 599 N N . GLN A 1 72 ? 2.323 5.124 -2.917 1.00 77.88 72 GLN A N 1
ATOM 600 C CA . GLN A 1 72 ? 1.162 5.291 -2.055 1.00 77.88 72 GLN A CA 1
ATOM 601 C C . GLN A 1 72 ? 0.898 6.785 -1.817 1.00 77.88 72 GLN A C 1
ATOM 603 O O . GLN A 1 72 ? 1.823 7.538 -1.502 1.00 77.88 72 GLN A O 1
ATOM 608 N N . GLU A 1 73 ? -0.361 7.196 -1.943 1.00 71.00 73 GLU A N 1
ATOM 609 C CA . GLU A 1 73 ? -0.807 8.553 -1.630 1.00 71.00 73 GLU A CA 1
ATOM 610 C C . GLU A 1 73 ? -0.518 8.893 -0.153 1.00 71.00 73 GLU A C 1
ATOM 612 O O . GLU A 1 73 ? -0.703 8.039 0.725 1.00 71.00 73 GLU A O 1
ATOM 617 N N . PRO A 1 74 ? -0.026 10.108 0.164 1.00 59.69 74 PRO A N 1
ATOM 618 C CA . PRO A 1 74 ? 0.107 10.539 1.546 1.00 59.69 74 PRO A CA 1
ATOM 619 C C . PRO A 1 74 ? -1.278 10.679 2.177 1.00 59.69 74 PRO A C 1
ATOM 621 O O . PRO A 1 74 ? -2.033 11.591 1.860 1.00 59.69 74 PRO A O 1
ATOM 624 N N . VAL A 1 75 ? -1.589 9.786 3.111 1.00 53.34 75 VAL A N 1
ATOM 625 C CA . VAL A 1 75 ? -2.820 9.860 3.898 1.00 53.34 75 VAL A CA 1
ATOM 626 C C . VAL A 1 75 ? -2.546 10.712 5.129 1.00 53.34 75 VAL A C 1
ATOM 628 O O . VAL A 1 75 ? -1.673 10.367 5.933 1.00 53.34 75 VAL A O 1
ATOM 631 N N . THR A 1 76 ? -3.291 11.802 5.325 1.00 47.78 76 THR A N 1
ATOM 632 C CA . THR A 1 76 ? -3.347 12.401 6.658 1.00 47.78 76 THR A CA 1
ATOM 633 C C . THR A 1 76 ? -4.431 11.686 7.446 1.00 47.78 76 THR A C 1
ATOM 635 O O . THR A 1 76 ? -5.629 11.906 7.291 1.00 47.78 76 THR A O 1
ATOM 638 N N . PHE A 1 77 ? -4.001 10.743 8.274 1.00 46.69 77 PHE A N 1
ATOM 639 C CA . PHE A 1 77 ? -4.930 10.037 9.137 1.00 46.69 77 PHE A CA 1
ATOM 640 C C . PHE A 1 77 ? -5.598 11.017 10.105 1.00 46.69 77 PHE A C 1
ATOM 642 O O . PHE A 1 77 ? -4.976 11.967 10.605 1.00 46.69 77 PHE A O 1
ATOM 649 N N . SER A 1 78 ? -6.877 10.779 10.380 1.00 49.16 78 SER A N 1
ATOM 650 C CA . SER A 1 78 ? -7.411 11.121 11.691 1.00 49.16 78 SER A CA 1
ATOM 651 C C . SER A 1 78 ? -6.741 10.222 12.732 1.00 49.16 78 SER A C 1
ATOM 653 O O . SER A 1 78 ? -6.517 9.038 12.478 1.00 49.16 78 SER A O 1
ATOM 655 N N . ASP A 1 79 ? -6.482 10.741 13.933 1.00 52.59 79 ASP A N 1
ATOM 656 C CA . ASP A 1 79 ? -6.057 9.913 15.073 1.00 52.59 79 ASP A CA 1
ATOM 657 C C . ASP A 1 79 ? -7.118 8.846 15.432 1.00 52.59 79 ASP A C 1
ATOM 659 O O . ASP A 1 79 ? -6.860 7.923 16.205 1.00 52.59 79 ASP A O 1
ATOM 663 N N . ASN A 1 80 ? -8.316 8.951 14.843 1.00 63.38 80 ASN A N 1
ATOM 664 C CA . ASN A 1 80 ? -9.433 8.045 15.020 1.00 63.38 80 ASN A CA 1
ATOM 665 C C . ASN A 1 80 ? -10.027 7.604 13.668 1.00 63.38 80 ASN A C 1
ATOM 667 O O . ASN A 1 80 ? -10.796 8.329 13.035 1.00 63.38 80 ASN A O 1
ATOM 671 N N . LEU A 1 81 ? -9.739 6.361 13.270 1.00 69.94 81 LEU A N 1
ATOM 672 C CA . LEU A 1 81 ? -10.272 5.732 12.053 1.00 69.94 81 LEU A CA 1
ATOM 673 C C . LEU A 1 81 ? -11.808 5.803 11.956 1.00 69.94 81 LEU A C 1
ATOM 675 O O . LEU A 1 81 ? -12.369 5.928 10.870 1.00 69.94 81 LEU A O 1
ATOM 679 N N . PHE A 1 82 ? -12.510 5.724 13.085 1.00 72.94 82 PHE A N 1
ATOM 680 C CA . PHE A 1 82 ? -13.971 5.718 13.090 1.00 72.94 82 PHE A CA 1
ATOM 681 C C . PHE A 1 82 ? -14.577 7.115 12.906 1.00 72.94 82 PHE A C 1
ATOM 683 O O . PHE A 1 82 ? -15.712 7.213 12.447 1.00 72.94 82 PHE A O 1
ATOM 690 N N . GLU A 1 83 ? -13.824 8.191 13.157 1.00 68.19 83 GLU A N 1
ATOM 691 C CA . GLU A 1 83 ? -14.239 9.550 12.771 1.00 68.19 83 GLU A CA 1
ATOM 692 C C . GLU A 1 83 ? -14.232 9.729 11.248 1.00 68.19 83 GLU A C 1
ATOM 694 O O . GLU A 1 83 ? -15.067 10.445 10.696 1.00 68.19 83 GLU A O 1
ATOM 699 N N . GLU A 1 84 ? -13.348 9.031 10.530 1.00 66.19 84 GLU A N 1
ATOM 700 C CA . GLU A 1 84 ? -13.337 9.055 9.062 1.00 66.19 84 GLU A CA 1
ATOM 701 C C . GLU A 1 84 ? -14.591 8.400 8.473 1.00 66.19 84 GLU A C 1
ATOM 703 O O . GLU A 1 84 ? -15.064 8.811 7.414 1.00 66.19 84 GLU A O 1
ATOM 708 N N . PHE A 1 85 ? -15.194 7.438 9.181 1.00 70.75 85 PHE A N 1
ATOM 709 C CA . PHE A 1 85 ? -16.460 6.828 8.763 1.00 70.75 85 PHE A CA 1
ATOM 710 C C . PHE A 1 85 ? -17.647 7.796 8.871 1.00 70.75 85 PHE A C 1
ATOM 712 O O . PHE A 1 85 ? -18.689 7.542 8.265 1.00 70.75 85 PHE A O 1
ATOM 719 N N . GLU A 1 86 ? -17.510 8.909 9.597 1.00 66.56 86 GLU A N 1
ATOM 720 C CA . GLU A 1 86 ? -18.522 9.969 9.671 1.00 66.56 86 GLU A CA 1
ATOM 721 C C . GLU A 1 86 ? -18.338 11.052 8.591 1.00 66.56 86 GLU A C 1
ATOM 723 O O . GLU A 1 86 ? -19.305 11.736 8.251 1.00 66.56 86 GLU A O 1
ATOM 728 N N . SER A 1 87 ? -17.140 11.184 8.008 1.00 64.81 87 SER A N 1
ATOM 729 C CA . SER A 1 87 ? -16.804 12.231 7.030 1.00 64.81 87 SER A CA 1
ATOM 730 C C . SER A 1 87 ? -17.584 12.098 5.712 1.00 64.81 87 SER A C 1
ATOM 732 O O . SER A 1 87 ? -17.730 11.011 5.141 1.00 64.81 87 SER A O 1
ATOM 734 N N . GLU A 1 88 ? -18.086 13.220 5.182 1.00 54.38 88 GLU A N 1
ATOM 735 C CA . GLU A 1 88 ? -18.666 13.276 3.828 1.00 54.38 88 GLU A CA 1
ATOM 736 C C . GLU A 1 88 ? -17.613 13.350 2.722 1.00 54.38 88 GLU A C 1
ATOM 738 O O . GLU A 1 88 ? -17.881 12.891 1.617 1.00 54.38 88 GLU A O 1
ATOM 743 N N . ILE A 1 89 ? -16.426 13.844 3.061 1.00 54.81 89 ILE A N 1
ATOM 744 C CA . ILE A 1 89 ? -15.273 14.027 2.178 1.00 54.81 89 ILE A CA 1
ATOM 745 C C . ILE A 1 89 ? -14.432 12.747 2.226 1.00 54.81 89 ILE A C 1
ATOM 747 O O . ILE A 1 89 ? -14.209 12.228 3.331 1.00 54.81 89 ILE A O 1
ATOM 751 N N . SER A 1 90 ? -13.991 12.222 1.075 1.00 51.75 90 SER A N 1
ATOM 752 C CA . SER A 1 90 ? -13.081 11.070 1.068 1.00 51.75 90 SER A CA 1
ATOM 753 C C . SER A 1 90 ? -11.777 11.417 1.811 1.00 51.75 90 SER A C 1
ATOM 755 O O . SER A 1 90 ? -11.391 12.587 1.865 1.00 51.75 90 SER A O 1
ATOM 757 N N . PRO A 1 91 ? -11.060 10.433 2.381 1.00 52.09 91 PRO A N 1
ATOM 758 C CA . PRO A 1 91 ? -9.742 10.684 2.966 1.00 52.09 91 PRO A CA 1
ATOM 759 C C . PRO A 1 91 ? -8.777 11.399 1.999 1.00 52.09 91 PRO A C 1
ATOM 761 O O . PRO A 1 91 ? -8.041 12.283 2.427 1.00 52.09 91 PRO A O 1
ATOM 764 N N . SER A 1 92 ? -8.855 11.094 0.698 1.00 49.81 92 SER A N 1
ATOM 765 C CA . SER A 1 92 ? -8.056 11.710 -0.373 1.00 49.81 92 SER A CA 1
ATOM 766 C C . SER A 1 92 ? -8.512 13.117 -0.802 1.00 49.81 92 SER A C 1
ATOM 768 O O . SER A 1 92 ? -7.742 13.897 -1.350 1.00 49.81 92 SER A O 1
ATOM 770 N N . GLU A 1 93 ? -9.760 13.505 -0.543 1.00 48.88 93 GLU A N 1
ATOM 771 C CA . GLU A 1 93 ? -10.282 14.836 -0.891 1.00 48.88 93 GLU A CA 1
ATOM 772 C C . GLU A 1 93 ? -10.008 15.884 0.203 1.00 48.88 93 GLU A C 1
ATOM 774 O O . GLU A 1 93 ? -10.270 17.074 0.016 1.00 48.88 93 GLU A O 1
ATOM 779 N N . LYS A 1 94 ? -9.506 15.458 1.369 1.00 52.19 94 LYS A N 1
ATOM 780 C CA . LYS A 1 94 ? -9.473 16.280 2.584 1.00 52.19 94 LYS A CA 1
ATOM 781 C C . LYS A 1 94 ? -8.257 17.212 2.694 1.00 52.19 94 LYS A C 1
ATOM 783 O O . LYS A 1 94 ? -8.313 18.147 3.493 1.00 52.19 94 LYS A O 1
ATOM 788 N N . ASP A 1 95 ? -7.190 17.026 1.908 1.00 55.44 95 ASP A N 1
ATOM 789 C CA . ASP A 1 95 ? -5.890 17.643 2.216 1.00 55.44 95 ASP A CA 1
ATOM 790 C C . ASP A 1 95 ? -5.248 18.526 1.139 1.00 55.44 95 ASP A C 1
ATOM 792 O O . ASP A 1 95 ? -4.965 18.123 0.015 1.00 55.44 95 ASP A O 1
ATOM 796 N N . SER A 1 96 ? -4.825 19.721 1.564 1.00 53.12 96 SER A N 1
ATOM 797 C CA . SER A 1 96 ? -3.875 20.576 0.836 1.00 53.12 96 SER A CA 1
ATOM 798 C C . SER A 1 96 ? -2.495 19.925 0.653 1.00 53.12 96 SER A C 1
ATOM 800 O O . SER A 1 96 ? -1.765 20.270 -0.278 1.00 53.12 96 SER A O 1
ATOM 802 N N . ILE A 1 97 ? -2.152 18.962 1.513 1.00 55.34 97 ILE A N 1
ATOM 803 C CA . ILE A 1 97 ? -0.924 18.161 1.451 1.00 55.34 97 ILE A CA 1
ATOM 804 C C . ILE A 1 97 ? -0.886 17.294 0.185 1.00 55.34 97 ILE A C 1
ATOM 806 O O . ILE A 1 97 ? 0.163 17.191 -0.453 1.00 55.34 97 ILE A O 1
ATOM 810 N N . ILE A 1 98 ? -2.033 16.752 -0.228 1.00 59.78 98 ILE A N 1
ATOM 811 C CA . ILE A 1 98 ? -2.169 15.927 -1.434 1.00 59.78 98 ILE A CA 1
ATOM 812 C C . ILE A 1 98 ? -1.866 16.759 -2.690 1.00 59.78 98 ILE A C 1
ATOM 814 O O . ILE A 1 98 ? -1.129 16.318 -3.568 1.00 59.78 98 ILE A O 1
ATOM 818 N N . ASN A 1 99 ? -2.307 18.021 -2.731 1.00 61.38 99 ASN A N 1
ATOM 819 C CA . ASN A 1 99 ? -2.005 18.934 -3.840 1.00 61.38 99 ASN A CA 1
ATOM 820 C C . ASN A 1 99 ? -0.511 19.296 -3.938 1.00 61.38 99 ASN A C 1
ATOM 822 O O . ASN A 1 99 ? 0.041 19.355 -5.037 1.00 61.38 99 ASN A O 1
ATOM 826 N N . ILE A 1 100 ? 0.166 19.532 -2.806 1.00 61.78 100 ILE A N 1
ATOM 827 C CA . ILE A 1 100 ? 1.622 19.785 -2.783 1.00 61.78 100 ILE A CA 1
ATOM 828 C C . ILE A 1 100 ? 2.383 18.542 -3.255 1.00 61.78 100 ILE A C 1
ATOM 830 O O . ILE A 1 100 ? 3.354 18.646 -4.008 1.00 61.78 100 ILE A O 1
ATOM 834 N N . TYR A 1 101 ? 1.921 17.369 -2.830 1.00 64.00 101 TYR A N 1
ATOM 835 C CA . TYR A 1 101 ? 2.481 16.090 -3.224 1.00 64.00 101 TYR A CA 1
ATOM 836 C C . TYR A 1 101 ? 2.330 15.826 -4.729 1.00 64.00 101 TYR A C 1
ATOM 838 O O . TYR A 1 101 ? 3.327 15.538 -5.393 1.00 64.00 101 TYR A O 1
ATOM 846 N N . PHE A 1 102 ? 1.132 16.011 -5.291 1.00 67.12 102 PHE A N 1
ATOM 847 C CA . PHE A 1 102 ? 0.909 15.871 -6.731 1.00 67.12 102 PHE A CA 1
ATOM 848 C C . PHE A 1 102 ? 1.774 16.827 -7.543 1.00 67.12 102 PHE A C 1
ATOM 850 O O . PHE A 1 102 ? 2.388 16.393 -8.511 1.00 67.12 102 PHE A O 1
ATOM 857 N N . LYS A 1 103 ? 1.928 18.081 -7.101 1.00 66.94 103 LYS A N 1
ATOM 858 C CA . LYS A 1 103 ? 2.819 19.038 -7.766 1.00 66.94 103 LYS A CA 1
ATOM 859 C C . LYS A 1 103 ? 4.268 18.541 -7.828 1.00 66.94 103 LYS A C 1
ATOM 861 O O . LYS A 1 103 ? 4.898 18.613 -8.876 1.00 66.94 103 LYS A O 1
ATOM 866 N N . LYS A 1 104 ? 4.804 17.998 -6.731 1.00 66.25 104 LYS A N 1
ATOM 867 C CA . LYS A 1 104 ? 6.166 17.434 -6.726 1.00 66.25 104 LYS A CA 1
ATOM 868 C C . LYS A 1 104 ? 6.296 16.207 -7.619 1.00 66.25 104 LYS A C 1
ATOM 870 O O . LYS A 1 104 ? 7.315 16.026 -8.280 1.00 66.25 104 LYS A O 1
ATOM 875 N N . ILE A 1 105 ? 5.275 15.359 -7.634 1.00 67.31 105 ILE A N 1
ATOM 876 C CA . ILE A 1 105 ? 5.231 14.207 -8.525 1.00 67.31 105 ILE A CA 1
ATOM 877 C C . ILE A 1 105 ? 5.196 14.650 -9.993 1.00 67.31 105 ILE A C 1
ATOM 879 O O . ILE A 1 105 ? 5.915 14.075 -10.805 1.00 67.31 105 ILE A O 1
ATOM 883 N N . GLU A 1 106 ? 4.431 15.686 -10.333 1.00 69.69 106 GLU A N 1
ATOM 884 C CA . GLU A 1 106 ? 4.434 16.294 -11.667 1.00 69.69 106 GLU A CA 1
ATOM 885 C C . GLU A 1 106 ? 5.810 16.880 -12.025 1.00 69.69 106 GLU A C 1
ATOM 887 O O . GLU A 1 106 ? 6.295 16.662 -13.137 1.00 69.69 106 GLU A O 1
ATOM 892 N N . ASP A 1 107 ? 6.488 17.537 -11.077 1.00 68.88 107 ASP A N 1
ATOM 893 C CA . ASP A 1 107 ? 7.847 18.056 -11.267 1.00 68.88 107 ASP A CA 1
ATOM 894 C C . ASP A 1 107 ? 8.850 16.918 -11.546 1.00 68.88 107 ASP A C 1
ATOM 896 O O . ASP A 1 107 ? 9.627 16.995 -12.503 1.00 68.88 107 ASP A O 1
ATOM 900 N N . ILE A 1 108 ? 8.812 15.826 -10.771 1.00 65.00 108 ILE A N 1
ATOM 901 C CA . ILE A 1 108 ? 9.625 14.618 -11.009 1.00 65.00 108 ILE A CA 1
ATOM 902 C C . ILE A 1 108 ? 9.264 13.994 -12.360 1.00 65.00 108 ILE A C 1
ATOM 904 O O . ILE A 1 108 ? 10.146 13.587 -13.123 1.00 65.00 108 ILE A O 1
ATOM 908 N N . ASN A 1 109 ? 7.974 13.948 -12.685 1.00 70.06 109 ASN A N 1
ATOM 909 C CA . ASN A 1 109 ? 7.494 13.374 -13.925 1.00 70.06 109 ASN A CA 1
ATOM 910 C C . ASN A 1 109 ? 8.038 14.114 -15.152 1.00 70.06 109 ASN A C 1
ATOM 912 O O . ASN A 1 109 ? 8.564 13.487 -16.072 1.00 70.06 109 ASN A O 1
ATOM 916 N N . SER A 1 110 ? 8.000 15.450 -15.131 1.00 71.31 110 SER A N 1
ATOM 917 C CA . SER A 1 110 ? 8.528 16.291 -16.212 1.00 71.31 110 SER A CA 1
ATOM 918 C C . SER A 1 110 ? 9.997 15.988 -16.548 1.00 71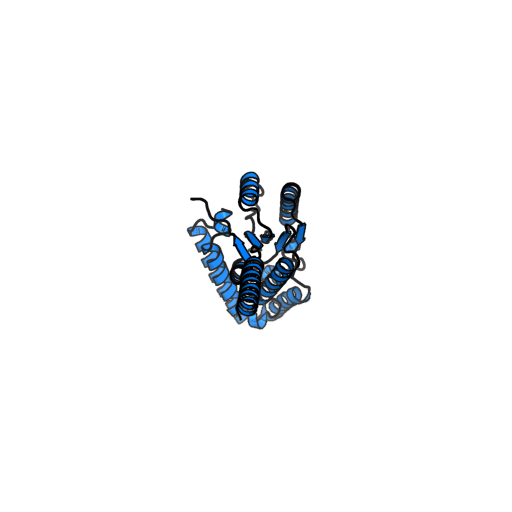.31 110 SER A C 1
ATOM 920 O O . SER A 1 110 ? 10.431 16.182 -17.684 1.00 71.31 110 SER A O 1
ATOM 922 N N . LYS A 1 111 ? 10.754 15.455 -15.578 1.00 74.25 111 LYS A N 1
ATOM 923 C CA . LYS A 1 111 ? 12.167 15.086 -15.715 1.00 74.25 111 LYS A CA 1
ATOM 924 C C . LYS A 1 111 ? 12.409 13.623 -16.101 1.00 74.25 111 LYS A C 1
ATOM 926 O O . LYS A 1 111 ? 13.472 13.327 -16.650 1.00 74.25 111 LYS A O 1
ATOM 931 N N . LEU A 1 112 ? 11.492 12.708 -15.771 1.00 76.25 112 LEU A N 1
ATOM 932 C CA . LEU A 1 112 ? 11.691 11.254 -15.897 1.00 76.25 112 LEU A CA 1
ATOM 933 C C . LEU A 1 112 ? 10.793 10.574 -16.949 1.00 76.25 112 LEU A C 1
ATOM 935 O O . LEU A 1 112 ? 11.115 9.460 -17.367 1.00 76.25 112 LEU A O 1
ATOM 939 N N . GLY A 1 113 ? 9.734 11.244 -17.416 1.00 84.69 113 GLY A N 1
ATOM 940 C CA . GLY A 1 113 ? 8.902 10.811 -18.544 1.00 84.69 113 GLY A CA 1
ATOM 941 C C . GLY A 1 113 ? 7.924 9.676 -18.229 1.00 84.69 113 GLY A C 1
ATOM 942 O O . GLY A 1 113 ? 7.764 8.779 -19.053 1.00 84.69 113 GLY A O 1
ATOM 943 N N . PHE A 1 114 ? 7.313 9.686 -17.043 1.00 84.81 114 PHE A N 1
ATOM 944 C CA . PHE A 1 114 ? 6.250 8.756 -16.670 1.00 84.81 114 PHE A CA 1
ATOM 945 C C . PHE A 1 114 ? 4.864 9.225 -17.164 1.00 84.81 114 PHE A C 1
ATOM 947 O O . PHE A 1 114 ? 4.495 10.398 -17.105 1.00 84.81 114 PHE A O 1
ATOM 954 N N . ASP A 1 115 ? 4.026 8.285 -17.575 1.00 85.50 115 ASP A N 1
ATOM 955 C CA . ASP A 1 115 ? 2.589 8.521 -17.685 1.00 85.50 115 ASP A CA 1
ATOM 956 C C . ASP A 1 115 ? 1.963 8.346 -16.293 1.00 85.50 115 ASP A C 1
ATOM 958 O O . ASP A 1 115 ? 2.111 7.293 -15.668 1.00 85.50 115 ASP A O 1
ATOM 962 N N . ILE A 1 116 ? 1.298 9.385 -15.776 1.00 82.81 116 ILE A N 1
ATOM 963 C CA . ILE A 1 116 ? 0.703 9.369 -14.430 1.00 82.81 116 ILE A CA 1
ATOM 964 C C . ILE A 1 116 ? -0.699 8.761 -14.484 1.00 82.81 116 ILE A C 1
ATOM 966 O O . ILE A 1 116 ? -1.564 9.222 -15.228 1.00 82.81 116 ILE A O 1
ATOM 970 N N . ILE A 1 117 ? -0.941 7.771 -13.628 1.00 83.81 117 ILE A N 1
ATOM 971 C CA . ILE A 1 117 ? -2.242 7.158 -13.382 1.00 83.81 117 ILE A CA 1
ATOM 972 C C . ILE A 1 117 ? -2.601 7.361 -11.912 1.00 83.81 117 ILE A C 1
ATOM 974 O O . ILE A 1 117 ? -1.987 6.779 -11.015 1.00 83.81 117 ILE A O 1
ATOM 978 N N . LEU A 1 118 ? -3.634 8.167 -11.671 1.00 78.62 118 LEU A N 1
ATOM 979 C CA . LEU A 1 118 ? -4.265 8.284 -10.361 1.00 78.62 118 LEU A CA 1
ATOM 980 C C . LEU A 1 118 ? -5.282 7.160 -10.207 1.00 78.62 118 LEU A C 1
ATOM 982 O O . LEU A 1 118 ? -6.301 7.120 -10.900 1.00 78.62 118 LEU A O 1
ATOM 986 N N . LEU A 1 119 ? -4.994 6.228 -9.310 1.00 80.44 119 LEU A N 1
ATOM 987 C CA . LEU A 1 119 ? -5.841 5.085 -9.055 1.00 80.44 119 LEU A CA 1
ATOM 988 C C . LEU A 1 119 ? -6.717 5.375 -7.834 1.00 80.44 119 LEU A C 1
ATOM 990 O O . LEU A 1 119 ? -6.286 5.201 -6.700 1.00 80.44 119 LEU A O 1
ATOM 994 N N . ASN A 1 120 ? -7.961 5.790 -8.078 1.00 74.00 120 ASN A N 1
ATOM 995 C CA . ASN A 1 120 ? -8.991 5.872 -7.045 1.00 74.00 120 ASN A CA 1
ATOM 996 C C . ASN A 1 120 ? -9.958 4.695 -7.203 1.00 74.00 120 ASN A C 1
ATOM 998 O O . ASN A 1 120 ? -10.694 4.599 -8.185 1.00 74.00 120 ASN A O 1
ATOM 1002 N N . VAL A 1 121 ? -9.916 3.768 -6.249 1.00 71.44 121 VAL A N 1
ATOM 1003 C CA . VAL A 1 121 ? -10.700 2.525 -6.297 1.00 71.44 121 VAL A CA 1
ATOM 1004 C C . VAL A 1 121 ? -11.869 2.553 -5.310 1.00 71.44 121 VAL A C 1
ATOM 1006 O O . VAL A 1 121 ? -12.760 1.699 -5.395 1.00 71.44 121 VAL A O 1
ATOM 1009 N N . TRP A 1 122 ? -11.899 3.550 -4.420 1.00 71.38 122 TRP A N 1
ATOM 1010 C CA . TRP A 1 122 ? -13.021 3.836 -3.534 1.00 71.38 122 TRP A CA 1
ATOM 1011 C C . TRP A 1 122 ? -14.211 4.320 -4.353 1.00 71.38 122 TRP A C 1
ATOM 1013 O O . TRP A 1 122 ? -14.285 5.475 -4.762 1.00 71.38 122 TRP A O 1
ATOM 1023 N N . ASP A 1 123 ? -15.157 3.419 -4.597 1.00 76.19 123 ASP A N 1
ATOM 1024 C CA . ASP A 1 123 ? -16.439 3.793 -5.173 1.00 76.19 123 ASP A CA 1
ATOM 1025 C C . ASP A 1 123 ? -17.423 4.227 -4.078 1.00 76.19 123 ASP A C 1
ATOM 1027 O O . ASP A 1 123 ? -17.225 4.024 -2.872 1.00 76.19 123 ASP A O 1
ATOM 1031 N N . LEU A 1 124 ? -18.509 4.855 -4.524 1.00 76.31 124 LEU A N 1
ATOM 1032 C CA . LEU A 1 124 ? -19.570 5.331 -3.649 1.00 76.31 124 LEU A CA 1
ATOM 1033 C C . LEU A 1 124 ? -20.165 4.195 -2.799 1.00 76.31 124 LEU A C 1
ATOM 1035 O O . LEU A 1 124 ? -20.542 4.435 -1.653 1.00 76.31 124 LEU A O 1
ATOM 1039 N N . GLU A 1 125 ? -20.223 2.969 -3.324 1.00 81.69 125 GLU A N 1
ATOM 1040 C CA . GLU A 1 125 ? -20.778 1.812 -2.618 1.00 81.69 125 GLU A CA 1
ATOM 1041 C C . GLU A 1 125 ? -19.895 1.400 -1.434 1.00 81.69 125 GLU A C 1
ATOM 1043 O O . GLU A 1 125 ? -20.398 1.245 -0.321 1.00 81.69 125 GLU A O 1
ATOM 1048 N N . SER A 1 126 ? -18.577 1.303 -1.621 1.00 81.31 126 SER A N 1
ATOM 1049 C CA . SER A 1 126 ? -17.610 1.018 -0.553 1.00 81.31 126 SER A CA 1
ATOM 1050 C C . SER A 1 126 ? -17.598 2.106 0.523 1.00 81.31 126 SER A C 1
ATOM 1052 O O . SER A 1 126 ? -17.551 1.801 1.720 1.00 81.31 126 SER A O 1
ATOM 1054 N N . ILE A 1 127 ? -17.698 3.380 0.126 1.00 79.12 127 ILE A N 1
ATOM 1055 C CA . ILE A 1 127 ? -17.802 4.506 1.068 1.00 79.12 127 ILE A CA 1
ATOM 1056 C C . ILE A 1 127 ? -19.101 4.402 1.880 1.00 79.12 127 ILE A C 1
ATOM 1058 O O . ILE A 1 127 ? -19.096 4.538 3.107 1.00 79.12 127 ILE A O 1
ATOM 1062 N N . GLN A 1 128 ? -20.225 4.124 1.218 1.00 82.19 128 GLN A N 1
ATOM 1063 C CA . GLN A 1 128 ? -21.515 3.947 1.883 1.00 82.19 128 GLN A CA 1
ATOM 1064 C C . GLN A 1 128 ? -21.534 2.717 2.796 1.00 82.19 128 GLN A C 1
ATOM 1066 O O . GLN A 1 128 ? -22.118 2.788 3.877 1.00 82.19 128 GLN A O 1
ATOM 1071 N N . ALA A 1 129 ? -20.869 1.622 2.421 1.00 86.50 129 ALA A N 1
ATOM 1072 C CA . ALA A 1 129 ? -20.754 0.426 3.251 1.00 86.50 129 ALA A CA 1
ATOM 1073 C C . ALA A 1 129 ? -20.107 0.746 4.608 1.00 86.50 129 ALA A C 1
ATOM 1075 O O . ALA A 1 129 ? -20.668 0.393 5.646 1.00 86.50 129 ALA A O 1
ATOM 1076 N N . ARG A 1 130 ? -19.003 1.509 4.622 1.00 85.94 130 ARG A N 1
ATOM 1077 C CA . ARG A 1 130 ? -18.347 1.974 5.862 1.00 85.94 130 ARG A CA 1
ATOM 1078 C C . ARG A 1 130 ? -19.257 2.852 6.715 1.00 85.94 130 ARG A C 1
ATOM 1080 O O . ARG A 1 130 ? -19.399 2.619 7.916 1.00 85.94 130 ARG A O 1
ATOM 1087 N N . LYS A 1 131 ? -19.927 3.821 6.083 1.00 83.19 131 LYS A N 1
ATOM 1088 C CA . LYS A 1 131 ? -20.874 4.725 6.755 1.00 83.19 131 LYS A CA 1
ATOM 1089 C C . LYS A 1 131 ? -22.024 3.957 7.396 1.00 83.19 131 LYS A C 1
ATOM 1091 O O . LYS A 1 131 ? -22.372 4.197 8.551 1.00 83.19 131 LYS A O 1
ATOM 1096 N N . ASN A 1 132 ? -22.615 3.026 6.656 1.00 87.38 132 ASN A N 1
ATOM 1097 C CA . ASN A 1 132 ? -23.741 2.224 7.119 1.00 87.38 132 ASN A CA 1
ATOM 1098 C C . ASN A 1 132 ? -23.325 1.275 8.243 1.00 87.38 132 ASN A C 1
ATOM 1100 O O . ASN A 1 132 ? -24.028 1.193 9.250 1.00 87.38 132 ASN A O 1
ATOM 1104 N N . PHE A 1 133 ? -22.168 0.622 8.106 1.00 89.25 133 PHE A N 1
ATOM 1105 C CA . PHE A 1 133 ? -21.579 -0.218 9.144 1.00 89.25 133 PHE A CA 1
ATOM 1106 C C . PHE A 1 133 ? -21.416 0.553 10.460 1.00 89.25 133 PHE A C 1
ATOM 1108 O O . PHE A 1 133 ? -21.921 0.128 11.499 1.00 89.25 133 PHE A O 1
ATOM 1115 N N . TYR A 1 134 ? -20.795 1.732 10.413 1.00 86.44 134 TYR A N 1
ATOM 1116 C CA . TYR A 1 134 ? -20.607 2.551 11.605 1.00 86.44 134 TYR A CA 1
ATOM 1117 C C . TYR A 1 134 ? -21.932 3.047 12.194 1.00 86.44 134 TYR A C 1
ATOM 1119 O O . TYR A 1 134 ? -22.188 2.874 13.384 1.00 86.44 134 TYR A O 1
ATOM 1127 N N . ARG A 1 135 ? -22.827 3.612 11.370 1.00 86.44 135 ARG A N 1
ATOM 1128 C CA . ARG A 1 135 ? -24.138 4.115 11.826 1.00 86.44 135 ARG A CA 1
ATOM 1129 C C . ARG A 1 135 ? -24.974 3.033 12.503 1.00 86.44 135 ARG A C 1
ATOM 1131 O O . ARG A 1 135 ? -25.651 3.331 13.485 1.00 86.44 135 ARG A O 1
ATOM 1138 N N . LYS A 1 136 ? -24.917 1.803 11.987 1.00 89.88 136 LYS A N 1
ATOM 1139 C CA . LYS A 1 136 ? -25.613 0.639 12.544 1.00 89.88 136 LYS A CA 1
ATOM 1140 C C . LYS A 1 136 ? -25.052 0.239 13.908 1.00 89.88 136 LYS A C 1
ATOM 1142 O O . LYS A 1 136 ? -25.825 -0.102 14.796 1.00 89.88 136 LYS A O 1
ATOM 1147 N N . ASN A 1 137 ? -23.733 0.300 14.073 1.00 87.50 137 ASN A N 1
ATOM 1148 C CA . ASN A 1 137 ? -23.045 -0.295 15.216 1.00 87.50 137 ASN A CA 1
ATOM 1149 C C . ASN A 1 137 ? -22.613 0.710 16.300 1.00 87.50 137 ASN A C 1
ATOM 1151 O O . ASN A 1 137 ? -22.329 0.298 17.418 1.00 87.50 137 ASN A O 1
ATOM 1155 N N . ARG A 1 138 ? -22.619 2.027 16.042 1.00 84.56 138 ARG A N 1
ATOM 1156 C CA . ARG A 1 138 ? -22.130 3.059 16.989 1.00 84.56 138 ARG A CA 1
ATOM 1157 C C . ARG A 1 138 ? -22.786 3.047 18.377 1.00 84.56 138 ARG A C 1
ATOM 1159 O O . ARG A 1 138 ? -22.204 3.552 19.330 1.00 84.56 138 ARG A O 1
ATOM 1166 N N . GLY A 1 139 ? -24.007 2.518 18.485 1.00 86.62 139 GLY A N 1
ATOM 1167 C CA . GLY A 1 139 ? -24.733 2.381 19.752 1.00 86.62 139 GLY A CA 1
ATOM 1168 C C . GLY A 1 139 ? -24.540 1.034 20.457 1.00 86.62 139 GLY A C 1
ATOM 1169 O O . GLY A 1 139 ? -25.015 0.878 21.578 1.00 86.62 139 GLY A O 1
ATOM 1170 N N . ASP A 1 140 ? -23.881 0.063 19.819 1.00 91.50 140 ASP A N 1
ATOM 1171 C CA . ASP A 1 140 ? -23.687 -1.287 20.350 1.00 91.50 140 ASP A CA 1
ATOM 1172 C C . ASP A 1 140 ? -22.471 -1.333 21.305 1.00 91.50 140 ASP A C 1
ATOM 1174 O O . ASP A 1 140 ? -21.343 -1.028 20.894 1.00 91.50 140 ASP A O 1
ATOM 1178 N N . PRO A 1 141 ? -22.648 -1.745 22.577 1.00 90.81 141 PRO A N 1
ATOM 1179 C CA . PRO A 1 141 ? -21.539 -1.944 23.507 1.00 90.81 141 PRO A CA 1
ATOM 1180 C C . PRO A 1 141 ? -20.472 -2.929 23.006 1.00 90.81 141 PRO A C 1
ATOM 1182 O O . PRO A 1 141 ? -19.289 -2.725 23.279 1.00 90.81 141 PRO A O 1
ATOM 1185 N N . ASN A 1 142 ? -20.860 -3.970 22.262 1.00 91.56 142 ASN A N 1
ATOM 1186 C CA . ASN A 1 142 ? -19.917 -4.940 21.700 1.00 91.56 142 ASN A CA 1
ATOM 1187 C C . ASN A 1 142 ? -19.057 -4.303 20.608 1.00 91.56 142 ASN A C 1
ATOM 1189 O O . ASN A 1 142 ? -17.849 -4.535 20.558 1.00 91.56 142 ASN A O 1
ATOM 1193 N N . PHE A 1 143 ? -19.652 -3.458 19.764 1.00 90.06 143 PHE A N 1
ATOM 1194 C CA . PHE A 1 143 ? -18.904 -2.693 18.772 1.00 90.06 143 PHE A CA 1
ATOM 1195 C C . PHE A 1 143 ? -17.888 -1.770 19.443 1.00 90.06 143 PHE A C 1
ATOM 1197 O O . PHE A 1 143 ? -16.719 -1.780 19.069 1.00 90.06 143 PHE A O 1
ATOM 1204 N N . LYS A 1 144 ? -18.287 -1.054 20.501 1.00 88.69 144 LYS A N 1
ATOM 1205 C CA . LYS A 1 144 ? -17.361 -0.214 21.271 1.00 88.69 144 LYS A CA 1
ATOM 1206 C C . LYS A 1 144 ? -16.173 -1.011 21.823 1.00 88.69 144 LYS A C 1
ATOM 1208 O O . LYS A 1 144 ? -15.038 -0.567 21.699 1.00 88.69 144 LYS A O 1
ATOM 1213 N N . GLN A 1 145 ? -16.406 -2.210 22.360 1.00 91.06 145 GLN A N 1
ATOM 1214 C CA . GLN A 1 145 ? -15.319 -3.081 22.823 1.00 91.06 145 GLN A CA 1
ATOM 1215 C C . GLN A 1 145 ? -14.381 -3.503 21.686 1.00 91.06 145 GLN A C 1
ATOM 1217 O O . GLN A 1 145 ? -13.164 -3.482 21.864 1.00 91.06 145 GLN A O 1
ATOM 1222 N N . LYS A 1 146 ? -14.924 -3.855 20.512 1.00 91.06 146 LYS A N 1
ATOM 1223 C CA . LYS A 1 146 ? -14.121 -4.160 19.317 1.00 91.06 146 LYS A CA 1
ATOM 1224 C C . LYS A 1 146 ? -13.251 -2.963 18.906 1.00 91.06 146 LYS A C 1
ATOM 1226 O O . LYS A 1 146 ? -12.066 -3.141 18.631 1.00 91.06 146 LYS A O 1
ATOM 1231 N N . VAL A 1 147 ? -13.816 -1.753 18.910 1.00 89.06 147 VAL A N 1
ATOM 1232 C CA . VAL A 1 147 ? -13.097 -0.498 18.624 1.00 89.06 147 VAL A CA 1
ATOM 1233 C C . VAL A 1 147 ? -11.982 -0.256 19.642 1.00 89.06 147 VAL A C 1
ATOM 1235 O O . VAL A 1 147 ? -10.842 -0.021 19.250 1.00 89.06 147 VAL A O 1
ATOM 1238 N N . ASP A 1 148 ? -12.267 -0.385 20.939 1.00 89.50 148 ASP A N 1
ATOM 1239 C CA . ASP A 1 148 ? -11.276 -0.190 22.004 1.00 89.50 148 ASP A CA 1
ATOM 1240 C C . ASP A 1 148 ? -10.115 -1.194 21.901 1.00 89.50 148 ASP A C 1
ATOM 1242 O O . ASP A 1 148 ? -8.957 -0.846 22.139 1.00 89.50 148 ASP A O 1
ATOM 1246 N N . LEU A 1 149 ? -10.405 -2.446 21.532 1.00 90.56 149 LEU A N 1
ATOM 1247 C CA . LEU A 1 149 ? -9.386 -3.470 21.295 1.00 90.56 149 LEU A CA 1
ATOM 1248 C C . LEU A 1 149 ? -8.517 -3.143 20.074 1.00 90.56 149 LEU A C 1
ATOM 1250 O O . LEU A 1 149 ? -7.290 -3.231 20.164 1.00 90.56 149 LEU A O 1
ATOM 1254 N N . TYR A 1 150 ? -9.128 -2.716 18.965 1.00 90.50 150 TYR A N 1
ATOM 1255 C CA . TYR A 1 150 ? -8.396 -2.262 17.782 1.00 90.50 150 TYR A CA 1
ATOM 1256 C C . TYR A 1 150 ? -7.499 -1.059 18.098 1.00 90.50 150 TYR A C 1
ATOM 1258 O O . TYR A 1 150 ? -6.315 -1.079 17.765 1.00 90.50 150 TYR A O 1
ATOM 1266 N N . ASN A 1 151 ? -8.013 -0.062 18.820 1.00 86.94 151 ASN A N 1
ATOM 1267 C CA . ASN A 1 151 ? -7.248 1.124 19.201 1.00 86.94 151 ASN A CA 1
ATOM 1268 C C . ASN A 1 151 ? -6.044 0.774 20.086 1.00 86.94 151 ASN A C 1
ATOM 1270 O O . ASN A 1 151 ? -4.956 1.307 19.879 1.00 86.94 151 ASN A O 1
ATOM 1274 N N . LYS A 1 152 ? -6.188 -0.173 21.025 1.00 89.81 152 LYS A N 1
ATOM 1275 C CA . LYS A 1 152 ? -5.058 -0.664 21.836 1.00 89.81 152 LYS A CA 1
ATOM 1276 C C . LYS A 1 152 ? -3.984 -1.351 20.996 1.00 89.81 152 LYS A C 1
ATOM 1278 O O . LYS A 1 152 ? -2.792 -1.150 21.244 1.00 89.81 152 LYS A O 1
ATOM 1283 N N . LEU A 1 153 ? -4.383 -2.159 20.010 1.00 89.31 153 LEU A N 1
ATOM 1284 C CA . LEU A 1 153 ? -3.430 -2.784 19.094 1.00 89.31 153 LEU A CA 1
ATOM 1285 C C . LEU A 1 153 ? -2.707 -1.724 18.261 1.00 89.31 153 LEU A C 1
ATOM 1287 O O . LEU A 1 153 ? -1.481 -1.748 18.189 1.00 89.31 153 LEU A O 1
ATOM 1291 N N . ASN A 1 154 ? -3.452 -0.789 17.668 1.00 83.44 154 ASN A N 1
ATOM 1292 C CA . ASN A 1 154 ? -2.888 0.294 16.869 1.00 83.44 154 ASN A CA 1
ATOM 1293 C C . ASN A 1 154 ? -1.896 1.123 17.699 1.00 83.44 154 ASN A C 1
ATOM 1295 O O . ASN A 1 154 ? -0.767 1.345 17.267 1.00 83.44 154 ASN A O 1
ATOM 1299 N N . GLN A 1 155 ? -2.252 1.476 18.937 1.00 86.19 155 GLN A N 1
ATOM 1300 C CA . GLN A 1 155 ? -1.343 2.162 19.852 1.00 86.19 155 GLN A CA 1
ATOM 1301 C C . GLN A 1 155 ? -0.067 1.349 20.101 1.00 86.19 155 GLN A C 1
ATOM 1303 O O . GLN A 1 155 ? 1.026 1.895 20.007 1.00 86.19 155 GLN A O 1
ATOM 1308 N N . THR A 1 156 ? -0.184 0.041 20.347 1.00 88.00 156 THR A N 1
ATOM 1309 C CA . THR A 1 156 ? 0.978 -0.842 20.548 1.00 88.00 156 THR A CA 1
ATOM 1310 C C . THR A 1 156 ? 1.890 -0.864 19.320 1.00 88.00 156 THR A C 1
ATOM 1312 O O . THR A 1 156 ? 3.109 -0.759 19.446 1.00 88.00 156 THR A O 1
ATOM 1315 N N . ILE A 1 157 ? 1.311 -0.969 18.122 1.00 83.44 157 ILE A N 1
ATOM 1316 C CA . ILE A 1 157 ? 2.055 -0.942 16.858 1.00 83.44 157 ILE A CA 1
ATOM 1317 C C . ILE A 1 157 ? 2.720 0.421 16.656 1.00 83.44 157 ILE A C 1
ATOM 1319 O O . ILE A 1 157 ? 3.901 0.478 16.326 1.00 83.44 157 ILE A O 1
ATOM 1323 N N . THR A 1 158 ? 2.002 1.513 16.906 1.00 78.31 158 THR A N 1
ATOM 1324 C CA . THR A 1 158 ? 2.519 2.881 16.794 1.00 78.31 158 THR A CA 1
ATOM 1325 C C . THR A 1 158 ? 3.684 3.118 17.750 1.00 78.31 158 THR A C 1
ATOM 1327 O O . THR A 1 158 ? 4.728 3.602 17.316 1.00 78.31 158 THR A O 1
ATOM 1330 N N . THR A 1 159 ? 3.561 2.707 19.014 1.00 82.06 159 THR A N 1
ATOM 1331 C CA . THR A 1 159 ? 4.666 2.738 19.981 1.00 82.06 159 THR A CA 1
ATOM 1332 C C . THR A 1 159 ? 5.830 1.887 19.496 1.00 82.06 159 THR A C 1
ATOM 1334 O O . THR A 1 159 ? 6.975 2.317 19.584 1.00 82.06 159 THR A O 1
ATOM 1337 N N . LYS A 1 160 ? 5.574 0.714 18.905 1.00 81.31 160 LYS A N 1
ATOM 1338 C CA . LYS A 1 160 ? 6.661 -0.122 18.394 1.00 81.31 160 LYS A CA 1
ATOM 1339 C C . LYS A 1 160 ? 7.407 0.529 17.232 1.00 81.31 160 LYS A C 1
ATOM 1341 O O . LYS A 1 160 ? 8.631 0.448 17.167 1.00 81.31 160 LYS A O 1
ATOM 1346 N N . ILE A 1 161 ? 6.677 1.190 16.336 1.00 76.00 161 ILE A N 1
ATOM 1347 C CA . ILE A 1 161 ? 7.248 1.993 15.253 1.00 76.00 161 ILE A CA 1
ATOM 1348 C C . ILE A 1 161 ? 8.102 3.123 15.850 1.00 76.00 161 ILE A C 1
ATOM 1350 O O . ILE A 1 161 ? 9.212 3.346 15.386 1.00 76.00 161 ILE A O 1
ATOM 1354 N N . GLU A 1 162 ? 7.650 3.802 16.905 1.00 75.56 162 GLU A N 1
ATOM 1355 C CA . GLU A 1 162 ? 8.433 4.848 17.584 1.00 75.56 162 GLU A CA 1
ATOM 1356 C C . GLU A 1 162 ? 9.703 4.319 18.257 1.00 75.56 162 GLU A C 1
ATOM 1358 O O . GLU A 1 162 ? 10.780 4.866 18.028 1.00 75.56 162 GLU A O 1
ATOM 1363 N N . GLU A 1 163 ? 9.597 3.250 19.050 1.00 77.81 163 GLU A N 1
ATOM 1364 C CA . GLU A 1 163 ? 10.718 2.619 19.764 1.00 77.81 163 GLU A CA 1
ATOM 1365 C C . GLU A 1 163 ? 11.841 2.194 18.821 1.00 77.81 163 GLU A C 1
ATOM 1367 O O . GLU A 1 163 ? 13.022 2.312 19.139 1.00 77.81 163 GLU A O 1
ATOM 1372 N N . LEU A 1 164 ? 11.462 1.682 17.653 1.00 72.56 164 LEU A N 1
ATOM 1373 C CA . LEU A 1 164 ? 12.388 1.221 16.628 1.00 72.56 164 LEU A CA 1
ATOM 1374 C C . LEU A 1 164 ? 12.885 2.368 15.731 1.00 72.56 164 LEU A C 1
ATOM 1376 O O . LEU A 1 164 ? 13.558 2.119 14.733 1.00 72.56 164 LEU A O 1
ATOM 1380 N N . ASN A 1 165 ? 12.546 3.616 16.074 1.00 66.88 165 ASN A N 1
ATOM 1381 C CA . ASN A 1 165 ? 12.816 4.826 15.303 1.00 66.88 165 ASN A CA 1
ATOM 1382 C C . ASN A 1 165 ? 12.315 4.735 13.850 1.00 66.88 165 ASN A C 1
ATOM 1384 O O . ASN A 1 165 ? 12.870 5.334 12.929 1.00 66.88 165 ASN A O 1
ATOM 1388 N N . LEU A 1 166 ? 11.219 3.998 13.657 1.00 63.59 166 LEU A N 1
ATOM 1389 C CA . LEU A 1 166 ? 10.619 3.724 12.364 1.00 63.59 166 LEU A CA 1
ATOM 1390 C C . LEU A 1 166 ? 9.643 4.831 11.893 1.00 63.59 166 LEU A C 1
ATOM 1392 O O . LEU A 1 166 ? 8.840 4.608 10.988 1.00 63.59 166 LEU A O 1
ATOM 1396 N N . LYS A 1 167 ? 9.660 6.030 12.488 1.00 56.59 167 LYS A N 1
ATOM 1397 C CA . LYS A 1 167 ? 8.680 7.086 12.160 1.00 56.59 167 LYS A CA 1
ATOM 1398 C C . LYS A 1 167 ? 9.130 8.121 11.127 1.00 56.59 167 LYS A C 1
ATOM 1400 O O . LYS A 1 167 ? 8.280 8.850 10.635 1.00 56.59 167 LYS A O 1
ATOM 1405 N N . LYS A 1 168 ? 10.430 8.260 10.841 1.00 55.25 168 LYS A N 1
ATOM 1406 C CA . LYS A 1 168 ? 10.955 9.529 10.284 1.00 55.25 168 LYS A CA 1
ATOM 1407 C C . LYS A 1 168 ? 11.784 9.419 9.006 1.00 55.25 168 LYS A C 1
ATOM 1409 O O . LYS A 1 168 ? 12.382 10.410 8.604 1.00 55.25 168 LYS A O 1
ATOM 1414 N N . ASP A 1 169 ? 11.824 8.250 8.375 1.00 61.28 169 ASP A N 1
ATOM 1415 C CA . ASP A 1 169 ? 12.688 8.017 7.218 1.00 61.28 169 ASP A CA 1
ATOM 1416 C C . ASP A 1 169 ? 11.955 7.252 6.100 1.00 61.28 169 ASP A C 1
ATOM 1418 O O . ASP A 1 169 ? 11.203 6.307 6.352 1.00 61.28 169 ASP A O 1
ATOM 1422 N N . ILE A 1 170 ? 12.187 7.655 4.851 1.00 61.88 170 ILE A N 1
ATOM 1423 C CA . ILE A 1 170 ? 11.689 6.982 3.648 1.00 61.88 170 ILE A CA 1
ATOM 1424 C C . ILE A 1 170 ? 12.146 5.526 3.593 1.00 61.88 170 ILE A C 1
ATOM 1426 O O . ILE A 1 170 ? 11.364 4.656 3.210 1.00 61.88 170 ILE A O 1
ATOM 1430 N N . PHE A 1 171 ? 13.375 5.235 4.026 1.00 68.19 171 PHE A N 1
ATOM 1431 C CA . PHE A 1 171 ? 13.913 3.873 4.060 1.00 68.19 171 PHE A CA 1
ATOM 1432 C C . PHE A 1 171 ? 13.103 2.979 4.995 1.00 68.19 171 PHE A C 1
ATOM 1434 O O . PHE A 1 171 ? 12.813 1.819 4.716 1.00 68.19 171 PHE A O 1
ATOM 1441 N N . THR A 1 172 ? 12.662 3.573 6.087 1.00 70.50 172 THR A N 1
ATOM 1442 C CA . THR A 1 172 ? 11.950 2.918 7.162 1.00 70.50 172 THR A CA 1
ATOM 1443 C C . THR A 1 172 ? 10.504 2.579 6.790 1.00 70.50 172 THR A C 1
ATOM 1445 O O . THR A 1 172 ? 10.090 1.434 6.976 1.00 70.50 172 THR A O 1
ATOM 1448 N N . VAL A 1 173 ? 9.744 3.519 6.209 1.00 70.06 173 VAL A N 1
ATOM 1449 C CA . VAL A 1 173 ? 8.377 3.257 5.695 1.00 70.06 173 VAL A CA 1
ATOM 1450 C C . VAL A 1 173 ? 8.410 2.244 4.544 1.00 70.06 173 VAL A C 1
ATOM 1452 O O . VAL A 1 173 ? 7.421 1.571 4.249 1.00 70.06 173 VAL A O 1
ATOM 1455 N N . ASN A 1 174 ? 9.571 2.092 3.904 1.00 75.88 174 ASN A N 1
ATOM 1456 C CA . ASN A 1 174 ? 9.817 1.104 2.864 1.00 75.88 174 ASN A CA 1
ATOM 1457 C C . ASN A 1 174 ? 10.442 -0.210 3.351 1.00 75.88 174 ASN A C 1
ATOM 1459 O O . ASN A 1 174 ? 10.628 -1.125 2.548 1.00 75.88 174 ASN A O 1
ATOM 1463 N N . SER A 1 175 ? 10.677 -0.347 4.657 1.00 78.94 175 SER A N 1
ATOM 1464 C CA . SER A 1 175 ? 11.244 -1.556 5.249 1.00 78.94 175 SER A CA 1
ATOM 1465 C C . SER A 1 175 ? 10.232 -2.702 5.330 1.00 78.94 175 SER A C 1
ATOM 1467 O O . SER A 1 175 ? 9.031 -2.503 5.523 1.00 78.94 175 SER A O 1
ATOM 1469 N N . SER A 1 176 ? 10.737 -3.937 5.268 1.00 83.50 176 SER A N 1
ATOM 1470 C CA . SER A 1 176 ? 9.931 -5.144 5.492 1.00 83.50 176 SER A CA 1
ATOM 1471 C C . SER A 1 176 ? 9.339 -5.201 6.903 1.00 83.50 176 SER A C 1
ATOM 1473 O O . SER A 1 176 ? 8.259 -5.748 7.097 1.00 83.50 176 SER A O 1
ATOM 1475 N N . LEU A 1 177 ? 10.023 -4.622 7.894 1.00 82.88 177 LEU A N 1
ATOM 1476 C CA . LEU A 1 177 ? 9.539 -4.578 9.269 1.00 82.88 177 LEU A CA 1
ATOM 1477 C C . LEU A 1 177 ? 8.300 -3.690 9.399 1.00 82.88 177 LEU A C 1
ATOM 1479 O O . LEU A 1 177 ? 7.323 -4.102 10.022 1.00 82.88 177 LEU A O 1
ATOM 1483 N N . PHE A 1 178 ? 8.315 -2.510 8.775 1.00 80.81 178 PHE A N 1
ATOM 1484 C CA . PHE A 1 178 ? 7.144 -1.638 8.719 1.00 80.81 178 PHE A CA 1
ATOM 1485 C C . PHE A 1 178 ? 5.976 -2.322 7.992 1.00 80.81 178 PHE A C 1
ATOM 1487 O O . PHE A 1 178 ? 4.857 -2.332 8.505 1.00 80.81 178 PHE A O 1
ATOM 1494 N N . ASP A 1 179 ? 6.253 -2.974 6.857 1.00 83.62 179 ASP A N 1
ATOM 1495 C CA . ASP A 1 179 ? 5.263 -3.751 6.102 1.00 83.62 179 ASP A CA 1
ATOM 1496 C C . ASP A 1 179 ? 4.619 -4.855 6.956 1.00 83.62 179 ASP A C 1
ATOM 1498 O O . ASP A 1 179 ? 3.398 -4.990 6.965 1.00 83.62 179 ASP A O 1
ATOM 1502 N N . ASN A 1 180 ? 5.419 -5.604 7.722 1.00 87.12 180 ASN A N 1
ATOM 1503 C CA . ASN A 1 180 ? 4.935 -6.673 8.600 1.00 87.12 180 ASN A CA 1
ATOM 1504 C C . ASN A 1 180 ? 4.073 -6.140 9.755 1.00 87.12 180 ASN A C 1
ATOM 1506 O O . ASN A 1 180 ? 3.071 -6.752 10.120 1.00 87.12 180 ASN A O 1
ATOM 1510 N N . LEU A 1 181 ? 4.446 -5.000 10.345 1.00 84.56 181 LEU A N 1
ATOM 1511 C CA . LEU A 1 181 ? 3.646 -4.366 11.396 1.00 84.56 181 LEU A CA 1
ATOM 1512 C C . LEU A 1 181 ? 2.286 -3.912 10.853 1.00 84.56 181 LEU A C 1
ATOM 1514 O O . LEU A 1 181 ? 1.258 -4.150 11.488 1.00 84.56 181 LEU A O 1
ATOM 1518 N N . LYS A 1 182 ? 2.268 -3.327 9.651 1.00 83.75 182 LYS A N 1
ATOM 1519 C CA . LYS A 1 182 ? 1.025 -2.950 8.966 1.00 83.75 182 LYS A CA 1
ATOM 1520 C C . LYS A 1 182 ? 0.200 -4.151 8.526 1.00 83.75 182 LYS A C 1
ATOM 1522 O O . LYS A 1 182 ? -1.026 -4.079 8.565 1.00 83.75 182 LYS A O 1
ATOM 1527 N N . GLU A 1 183 ? 0.842 -5.268 8.207 1.00 88.88 183 GLU A N 1
ATOM 1528 C CA . GLU A 1 183 ? 0.152 -6.531 7.970 1.00 88.88 183 GLU A CA 1
ATOM 1529 C C . GLU A 1 183 ? -0.599 -7.036 9.200 1.00 88.88 183 GLU A C 1
ATOM 1531 O O . GLU A 1 183 ? -1.766 -7.416 9.100 1.00 88.88 183 GLU A O 1
ATOM 1536 N N . ILE A 1 184 ? 0.039 -7.013 10.368 1.00 89.25 184 ILE A N 1
ATOM 1537 C CA . ILE A 1 184 ? -0.603 -7.420 11.622 1.00 89.25 184 ILE A CA 1
ATOM 1538 C C . ILE A 1 184 ? -1.818 -6.531 11.909 1.00 89.25 184 ILE A C 1
ATOM 1540 O O . ILE A 1 184 ? -2.895 -7.046 12.215 1.00 89.25 184 ILE A O 1
ATOM 1544 N N . GLU A 1 185 ? -1.661 -5.212 11.768 1.00 85.69 185 GLU A N 1
ATOM 1545 C CA . GLU A 1 185 ? -2.749 -4.247 11.949 1.00 85.69 185 GLU A CA 1
ATOM 1546 C C . GLU A 1 185 ? -3.928 -4.535 11.005 1.00 85.69 185 GLU A C 1
ATOM 1548 O O . GLU A 1 185 ? -5.075 -4.654 11.443 1.00 85.69 185 GLU A O 1
ATOM 1553 N N . GLY A 1 186 ? -3.641 -4.693 9.710 1.00 86.62 186 GLY A N 1
ATOM 1554 C CA . GLY A 1 186 ? -4.640 -4.924 8.672 1.00 86.62 186 GLY A CA 1
ATOM 1555 C C . GLY A 1 186 ? -5.389 -6.247 8.821 1.00 86.62 186 GLY A C 1
ATOM 1556 O O . GLY A 1 186 ? -6.615 -6.291 8.672 1.00 86.62 186 GLY A O 1
ATOM 1557 N N . ASN A 1 187 ? -4.671 -7.317 9.172 1.00 90.06 187 ASN A N 1
ATOM 1558 C CA . ASN A 1 187 ? -5.254 -8.632 9.431 1.00 90.06 187 ASN A CA 1
ATOM 1559 C C . ASN A 1 187 ? -6.144 -8.624 10.676 1.00 90.06 187 ASN A C 1
ATOM 1561 O O . ASN A 1 187 ? -7.213 -9.238 10.671 1.00 90.06 187 ASN A O 1
ATOM 1565 N N . TYR A 1 188 ? -5.736 -7.913 11.730 1.00 91.00 188 TYR A N 1
ATOM 1566 C CA . TYR A 1 188 ? -6.555 -7.766 12.928 1.00 91.00 188 TYR A CA 1
ATOM 1567 C C . TYR A 1 188 ? -7.822 -6.950 12.656 1.00 91.00 188 TYR A C 1
ATOM 1569 O O . TYR A 1 188 ? -8.909 -7.361 13.044 1.00 91.00 188 TYR A O 1
ATOM 1577 N N . PHE A 1 189 ? -7.718 -5.835 11.928 1.00 89.44 189 PHE A N 1
ATOM 1578 C CA . PHE A 1 189 ? -8.897 -5.062 11.535 1.00 89.44 189 PHE A CA 1
ATOM 1579 C C . PHE A 1 189 ? -9.902 -5.925 10.756 1.00 89.44 189 PHE A C 1
ATOM 1581 O O . PHE A 1 189 ? -11.083 -5.987 11.104 1.00 89.44 189 PHE A O 1
ATOM 1588 N N . SER A 1 190 ? -9.417 -6.641 9.738 1.00 89.81 190 SER A N 1
ATOM 1589 C CA . SER A 1 190 ? -10.265 -7.474 8.878 1.00 89.81 190 SER A CA 1
ATOM 1590 C C . SER A 1 190 ? -10.898 -8.638 9.653 1.00 89.81 190 SER A C 1
ATOM 1592 O O . SER A 1 190 ? -12.029 -9.020 9.370 1.00 89.81 190 SER A O 1
ATOM 1594 N N . SER A 1 191 ? -10.214 -9.195 10.661 1.00 91.12 191 SER A N 1
ATOM 1595 C CA . SER A 1 191 ? -10.774 -10.278 11.484 1.00 91.12 191 SER A CA 1
ATOM 1596 C C . SER A 1 191 ? -11.847 -9.799 12.463 1.00 91.12 191 SER A C 1
ATOM 1598 O O . SER A 1 191 ? -12.777 -10.542 12.763 1.00 91.12 191 SER A O 1
ATOM 1600 N N . VAL A 1 192 ? -11.742 -8.559 12.946 1.00 90.38 192 VAL A N 1
ATOM 1601 C CA . VAL A 1 192 ? -12.683 -7.993 13.921 1.00 90.38 192 VAL A CA 1
ATOM 1602 C C . VAL A 1 192 ? -13.925 -7.399 13.249 1.00 90.38 192 VAL A C 1
ATOM 1604 O O . VAL A 1 192 ? -15.030 -7.507 13.796 1.00 90.38 192 VAL A O 1
ATOM 1607 N N . PHE A 1 193 ? -13.750 -6.777 12.079 1.00 90.88 193 PHE A N 1
ATOM 1608 C CA . PHE A 1 193 ? -14.790 -5.981 11.422 1.00 90.88 193 PHE A CA 1
ATOM 1609 C C . PHE A 1 193 ? -15.122 -6.417 9.987 1.00 90.88 193 PHE A C 1
ATOM 1611 O O . PHE A 1 193 ? -16.175 -6.038 9.479 1.00 90.88 193 PHE A O 1
ATOM 1618 N N . GLY A 1 194 ? -14.256 -7.184 9.317 1.00 87.94 194 GLY A N 1
ATOM 1619 C CA . GLY A 1 194 ? -14.310 -7.383 7.862 1.00 87.94 194 GLY A CA 1
ATOM 1620 C C . GLY A 1 194 ? -15.582 -8.065 7.357 1.00 87.94 194 GLY A C 1
ATOM 1621 O O . GLY A 1 194 ? -16.161 -7.618 6.369 1.00 87.94 194 GLY A O 1
ATOM 1622 N N . GLU A 1 195 ? -16.068 -9.095 8.058 1.00 88.62 195 GLU A N 1
ATOM 1623 C CA . GLU A 1 195 ? -17.312 -9.794 7.690 1.00 88.62 195 GLU A CA 1
ATOM 1624 C C . GLU A 1 195 ? -18.521 -8.846 7.678 1.00 88.62 195 GLU A C 1
ATOM 1626 O O . GLU A 1 195 ? -19.343 -8.884 6.765 1.00 88.62 195 GLU A O 1
ATOM 1631 N N . GLU A 1 196 ? -18.602 -7.948 8.660 1.00 88.69 196 GLU A N 1
ATOM 1632 C CA . GLU A 1 196 ? -19.701 -6.990 8.790 1.00 88.69 196 GLU A CA 1
ATOM 1633 C C . GLU A 1 196 ? -19.543 -5.771 7.864 1.00 88.69 196 GLU A C 1
ATOM 1635 O O . GLU A 1 196 ? -20.540 -5.174 7.453 1.00 88.69 196 GLU A O 1
ATOM 1640 N N . LEU A 1 197 ? -18.301 -5.392 7.546 1.00 87.25 197 LEU A N 1
ATOM 1641 C CA . LEU A 1 197 ? -17.968 -4.273 6.660 1.00 87.25 197 LEU A CA 1
ATOM 1642 C C . LEU A 1 197 ? -18.195 -4.590 5.178 1.00 87.25 197 LEU A C 1
ATOM 1644 O O . LEU A 1 197 ? -18.472 -3.674 4.399 1.00 87.25 197 LEU A O 1
ATOM 1648 N N . GLY A 1 198 ? -18.057 -5.855 4.771 1.00 89.19 198 GLY A N 1
ATOM 1649 C CA . GLY A 1 198 ? -18.227 -6.283 3.383 1.00 89.19 198 GLY A CA 1
ATOM 1650 C C . GLY A 1 198 ? -17.340 -5.486 2.420 1.00 89.19 198 GLY A C 1
ATOM 1651 O O . GLY A 1 198 ? -16.116 -5.510 2.518 1.00 89.19 198 GLY A O 1
ATOM 1652 N N . LEU A 1 199 ? -17.958 -4.737 1.501 1.00 87.12 199 LEU A N 1
ATOM 1653 C CA . LEU A 1 199 ? -17.260 -3.911 0.500 1.00 87.12 199 LEU A CA 1
ATOM 1654 C C . LEU A 1 199 ? -16.430 -2.762 1.105 1.00 87.12 199 LEU A C 1
ATOM 1656 O O . LEU A 1 199 ? -15.600 -2.173 0.415 1.00 87.12 199 LEU A O 1
ATOM 1660 N N . GLY A 1 200 ? -16.662 -2.419 2.376 1.00 82.62 200 GLY A N 1
ATOM 1661 C CA . GLY A 1 200 ? -15.889 -1.419 3.113 1.00 82.62 200 GLY A CA 1
ATOM 1662 C C . GLY A 1 200 ? -14.624 -1.968 3.782 1.00 82.62 200 GLY A C 1
ATOM 1663 O O . GLY A 1 200 ? -13.851 -1.185 4.346 1.00 82.62 200 GLY A O 1
ATOM 1664 N N . ASP A 1 201 ? -14.415 -3.288 3.760 1.00 86.56 201 ASP A N 1
ATOM 1665 C CA . ASP A 1 201 ? -13.263 -3.931 4.389 1.00 86.56 201 ASP A CA 1
ATOM 1666 C C . ASP A 1 201 ? -11.957 -3.604 3.650 1.00 86.56 201 ASP A C 1
ATOM 1668 O O . ASP A 1 201 ? -11.913 -3.504 2.420 1.00 86.56 201 ASP A O 1
ATOM 1672 N N . TYR A 1 202 ? -10.861 -3.479 4.400 1.00 82.00 202 TYR A N 1
ATOM 1673 C CA . TYR A 1 202 ? -9.550 -3.229 3.814 1.00 82.00 202 TYR A CA 1
ATOM 1674 C C . TYR A 1 202 ? -9.142 -4.349 2.866 1.00 82.00 202 TYR A C 1
ATOM 1676 O O . TYR A 1 202 ? -8.698 -4.063 1.758 1.00 82.00 202 TYR A O 1
ATOM 1684 N N . LYS A 1 203 ? -9.347 -5.617 3.237 1.00 85.75 203 LYS A N 1
ATOM 1685 C CA . LYS A 1 203 ? -8.953 -6.748 2.389 1.00 85.75 203 LYS A CA 1
ATOM 1686 C C . LYS A 1 203 ? -9.640 -6.716 1.023 1.00 85.75 203 LYS A C 1
ATOM 1688 O O . LYS A 1 203 ? -8.994 -6.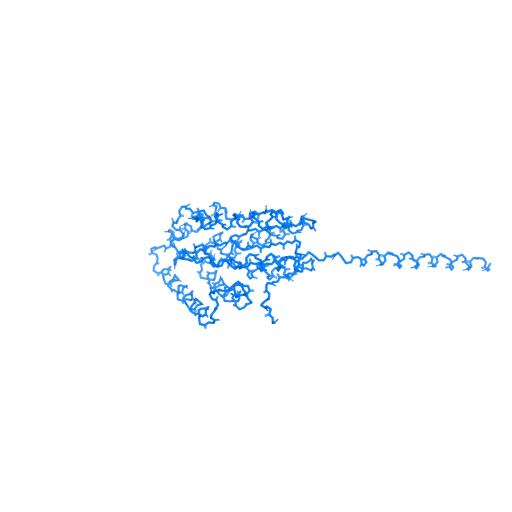983 0.008 1.00 85.75 203 LYS A O 1
ATOM 1693 N N . TYR A 1 204 ? -10.927 -6.364 0.991 1.00 87.31 204 TYR A N 1
ATOM 1694 C CA . TYR A 1 204 ? -11.675 -6.200 -0.255 1.00 87.31 204 TYR A CA 1
ATOM 1695 C C . TYR A 1 204 ? -11.058 -5.101 -1.130 1.00 87.31 204 TYR A C 1
ATOM 1697 O O . TYR A 1 204 ? -10.730 -5.333 -2.296 1.00 87.31 204 TYR A O 1
ATOM 1705 N N . MET A 1 205 ? -10.823 -3.928 -0.545 1.00 84.31 205 MET A N 1
ATOM 1706 C CA . MET A 1 205 ? -10.287 -2.773 -1.263 1.00 84.31 205 MET A CA 1
ATOM 1707 C C . MET A 1 205 ? -8.858 -2.992 -1.752 1.00 84.31 205 MET A C 1
ATOM 1709 O O . MET A 1 205 ? -8.536 -2.654 -2.887 1.00 84.31 205 MET A O 1
ATOM 1713 N N . ASN A 1 206 ? -8.015 -3.640 -0.952 1.00 84.06 206 ASN A N 1
ATOM 1714 C CA . ASN A 1 206 ? -6.629 -3.929 -1.319 1.00 84.06 206 ASN A CA 1
ATOM 1715 C C . ASN A 1 206 ? -6.538 -4.925 -2.460 1.00 84.06 206 ASN A C 1
ATOM 1717 O O . ASN A 1 206 ? -5.701 -4.762 -3.348 1.00 84.06 206 ASN A O 1
ATOM 1721 N N . LYS A 1 207 ? -7.434 -5.915 -2.482 1.00 87.94 207 LYS A N 1
ATOM 1722 C CA . LYS A 1 207 ? -7.570 -6.800 -3.633 1.00 87.94 207 LYS A CA 1
ATOM 1723 C C . LYS A 1 207 ? -7.947 -5.999 -4.881 1.00 87.94 207 LYS A C 1
ATOM 1725 O O . LYS A 1 207 ? -7.287 -6.147 -5.900 1.00 87.94 207 LYS A O 1
ATOM 1730 N N . LYS A 1 208 ? -8.940 -5.109 -4.790 1.00 88.81 208 LYS A N 1
ATOM 1731 C CA . LYS A 1 208 ? -9.398 -4.284 -5.921 1.00 88.81 208 LYS A CA 1
ATOM 1732 C C . LYS A 1 208 ? -8.285 -3.366 -6.456 1.00 88.81 208 LYS A C 1
ATOM 1734 O O . LYS A 1 208 ? -8.077 -3.312 -7.665 1.00 88.81 208 LYS A O 1
ATOM 1739 N N . TYR A 1 209 ? -7.518 -2.723 -5.571 1.00 88.06 209 TYR A N 1
ATOM 1740 C CA . TYR A 1 209 ? -6.316 -1.959 -5.934 1.00 88.06 209 TYR A CA 1
ATOM 1741 C C . TYR A 1 209 ? -5.277 -2.828 -6.639 1.00 88.06 209 TYR A C 1
ATOM 1743 O O . TYR A 1 209 ? -4.799 -2.485 -7.717 1.00 88.06 209 TYR A O 1
ATOM 1751 N N . THR A 1 210 ? -4.945 -3.969 -6.043 1.00 89.69 210 THR A N 1
ATOM 1752 C CA . THR A 1 210 ? -3.908 -4.865 -6.556 1.00 89.69 210 THR A CA 1
ATOM 1753 C C . THR A 1 210 ? -4.280 -5.452 -7.916 1.00 89.69 210 THR A C 1
ATOM 1755 O O . THR A 1 210 ? -3.443 -5.486 -8.815 1.00 89.69 210 THR A O 1
ATOM 1758 N N . ASP A 1 211 ? -5.532 -5.879 -8.088 1.00 91.12 211 ASP A N 1
ATOM 1759 C CA . ASP A 1 211 ? -6.042 -6.413 -9.350 1.00 91.12 211 ASP A CA 1
ATOM 1760 C C . ASP A 1 211 ? -5.980 -5.340 -10.450 1.00 91.12 211 ASP A C 1
ATOM 1762 O O . ASP A 1 211 ? -5.512 -5.624 -11.552 1.00 91.12 211 ASP A O 1
ATOM 1766 N N . LYS A 1 212 ? -6.343 -4.086 -10.138 1.00 91.00 212 LYS A N 1
ATOM 1767 C CA . LYS A 1 212 ? -6.274 -2.982 -11.106 1.00 91.00 212 LYS A CA 1
ATOM 1768 C C . LYS A 1 212 ? -4.839 -2.583 -11.457 1.00 91.00 212 LYS A C 1
ATOM 1770 O O . LYS A 1 212 ? -4.547 -2.290 -12.611 1.00 91.00 212 LYS A O 1
ATOM 1775 N N . ILE A 1 213 ? -3.925 -2.611 -10.488 1.00 91.44 213 ILE A N 1
ATOM 1776 C CA . ILE A 1 213 ? -2.494 -2.390 -10.736 1.00 91.44 213 ILE A CA 1
ATOM 1777 C C . ILE A 1 213 ? -1.933 -3.488 -11.646 1.00 91.44 213 ILE A C 1
ATOM 1779 O O . ILE A 1 213 ? -1.214 -3.185 -12.592 1.00 91.44 213 ILE A O 1
ATOM 1783 N N . LEU A 1 214 ? -2.277 -4.755 -11.400 1.00 90.69 214 LEU A N 1
ATOM 1784 C CA . LEU A 1 214 ? -1.863 -5.868 -12.258 1.00 90.69 214 LEU A CA 1
ATOM 1785 C C . LEU A 1 214 ? -2.407 -5.740 -13.684 1.00 90.69 214 LEU A C 1
ATOM 1787 O O . LEU A 1 214 ? -1.685 -6.036 -14.631 1.00 90.69 214 LEU A O 1
ATOM 1791 N N . GLU A 1 215 ? -3.656 -5.303 -13.841 1.00 91.31 215 GLU A N 1
ATOM 1792 C CA . GLU A 1 215 ? -4.255 -4.995 -15.144 1.00 91.31 215 GLU A CA 1
ATOM 1793 C C . GLU A 1 215 ? -3.414 -3.947 -15.889 1.00 91.31 215 GLU A C 1
ATOM 1795 O O . GLU A 1 215 ? -2.939 -4.226 -16.987 1.00 91.31 215 GLU A O 1
ATOM 1800 N N . ILE A 1 216 ? -3.107 -2.816 -15.242 1.00 90.31 216 ILE A N 1
ATOM 1801 C CA . ILE A 1 216 ? -2.269 -1.745 -15.810 1.00 90.31 216 ILE A CA 1
ATOM 1802 C C . ILE A 1 216 ? -0.882 -2.271 -16.213 1.00 90.31 216 ILE A C 1
ATOM 1804 O O . ILE A 1 216 ? -0.421 -2.023 -17.326 1.00 90.31 216 ILE A O 1
ATOM 1808 N N . ILE A 1 217 ? -0.223 -3.032 -15.331 1.00 89.56 217 ILE A N 1
ATOM 1809 C CA . ILE A 1 217 ? 1.103 -3.613 -15.599 1.00 89.56 217 ILE A CA 1
ATOM 1810 C C . ILE A 1 217 ? 1.071 -4.533 -16.830 1.00 89.56 217 ILE A C 1
ATOM 1812 O O . ILE A 1 217 ? 2.034 -4.579 -17.598 1.00 89.56 217 ILE A O 1
ATOM 1816 N N . ASN A 1 218 ? -0.013 -5.288 -17.011 1.00 86.50 218 ASN A N 1
ATOM 1817 C CA . ASN A 1 218 ? -0.150 -6.238 -18.112 1.00 86.50 218 ASN A CA 1
ATOM 1818 C C . ASN A 1 218 ? -0.507 -5.564 -19.440 1.00 86.50 218 ASN A C 1
ATOM 1820 O O . ASN A 1 218 ? -0.034 -6.015 -20.485 1.00 86.50 218 ASN A O 1
ATOM 1824 N N . GLU A 1 219 ? -1.315 -4.506 -19.407 1.00 85.88 219 GLU A N 1
ATOM 1825 C CA . GLU A 1 219 ? -1.720 -3.746 -20.593 1.00 85.88 219 GLU A CA 1
ATOM 1826 C C . GLU A 1 219 ? -0.587 -2.867 -21.133 1.00 85.88 219 GLU A C 1
ATOM 1828 O O . GLU A 1 219 ? -0.458 -2.703 -22.349 1.00 85.88 219 GLU A O 1
ATOM 1833 N N . ASP A 1 220 ? 0.269 -2.342 -20.252 1.00 71.12 220 ASP A N 1
ATOM 1834 C CA . ASP A 1 220 ? 1.235 -1.303 -20.601 1.00 71.12 220 ASP A CA 1
ATOM 1835 C C . ASP A 1 220 ? 2.686 -1.648 -20.240 1.00 71.12 220 ASP A C 1
ATOM 1837 O O . ASP A 1 220 ? 3.373 -0.954 -19.495 1.00 71.12 220 ASP A O 1
ATOM 1841 N N . LYS A 1 221 ? 3.202 -2.731 -20.829 1.00 70.38 221 LYS A N 1
ATOM 1842 C CA . LYS A 1 221 ? 4.595 -3.174 -20.620 1.00 70.38 221 LYS A CA 1
ATOM 1843 C C . LYS A 1 221 ? 5.659 -2.300 -21.311 1.00 70.38 221 LYS A C 1
ATOM 1845 O O . LYS A 1 221 ? 6.840 -2.636 -21.255 1.00 70.38 221 LYS A O 1
ATOM 1850 N N . LYS A 1 222 ? 5.271 -1.250 -22.048 1.00 70.88 222 LYS A N 1
ATOM 1851 C CA . LYS A 1 222 ? 6.185 -0.481 -22.922 1.00 70.88 222 LYS A CA 1
ATOM 1852 C C . LYS A 1 222 ? 6.418 0.955 -22.471 1.00 70.88 222 LYS A C 1
ATOM 1854 O O . LYS A 1 222 ? 7.427 1.531 -22.877 1.00 70.88 222 LYS A O 1
ATOM 1859 N N . ARG A 1 223 ? 5.507 1.539 -21.692 1.00 80.38 223 ARG A N 1
ATOM 1860 C CA . ARG A 1 223 ? 5.627 2.919 -21.219 1.00 80.38 223 ARG A CA 1
ATOM 1861 C C . ARG A 1 223 ? 6.089 2.947 -19.775 1.00 80.38 223 ARG A C 1
ATOM 1863 O O . ARG A 1 223 ? 5.749 2.072 -18.981 1.00 80.38 223 ARG A O 1
ATOM 1870 N N . LYS A 1 224 ? 6.853 3.986 -19.443 1.00 87.25 224 LYS A N 1
ATOM 1871 C CA . LYS A 1 224 ? 7.148 4.303 -18.053 1.00 87.25 224 LYS A CA 1
ATOM 1872 C C . LYS A 1 224 ? 5.862 4.787 -17.406 1.00 87.25 224 LYS A C 1
ATOM 1874 O O . LYS A 1 224 ? 5.341 5.815 -17.816 1.00 87.25 224 LYS A O 1
ATOM 1879 N N . THR A 1 225 ? 5.347 4.056 -16.425 1.00 89.06 225 THR A N 1
ATOM 1880 C CA . THR A 1 225 ? 4.067 4.393 -15.780 1.00 89.06 225 THR A CA 1
ATOM 1881 C C . THR A 1 225 ? 4.268 4.712 -14.308 1.00 89.06 225 THR A C 1
ATOM 1883 O O . THR A 1 225 ? 4.935 3.965 -13.597 1.00 89.06 225 THR A O 1
ATOM 1886 N N . LEU A 1 226 ? 3.688 5.814 -13.841 1.00 86.56 226 LEU A N 1
ATOM 1887 C CA . LEU A 1 226 ? 3.594 6.151 -12.428 1.00 86.56 226 LEU A CA 1
ATOM 1888 C C . LEU A 1 226 ? 2.162 5.910 -11.955 1.00 86.56 226 LEU A C 1
ATOM 1890 O O . LEU A 1 226 ? 1.244 6.586 -12.403 1.00 86.56 226 LEU A O 1
ATOM 1894 N N . ILE A 1 227 ? 1.972 4.973 -11.032 1.00 86.75 227 ILE A N 1
ATOM 1895 C CA . ILE A 1 227 ? 0.677 4.685 -10.417 1.00 86.75 227 ILE A CA 1
ATOM 1896 C C . ILE A 1 227 ? 0.662 5.266 -9.008 1.00 86.75 227 ILE A C 1
ATOM 1898 O O . ILE A 1 227 ? 1.497 4.901 -8.181 1.00 86.75 227 ILE A O 1
ATOM 1902 N N . ILE A 1 228 ? -0.310 6.125 -8.723 1.00 80.75 228 ILE A N 1
ATOM 1903 C CA . ILE A 1 228 ? -0.553 6.658 -7.380 1.00 80.75 228 ILE A CA 1
ATOM 1904 C C . ILE A 1 228 ? -1.820 6.012 -6.835 1.00 80.75 228 ILE A C 1
ATOM 1906 O O . ILE A 1 228 ? -2.835 6.015 -7.528 1.00 80.75 228 ILE A O 1
ATOM 1910 N N . TYR A 1 229 ? -1.766 5.428 -5.637 1.00 82.44 229 TYR A N 1
ATOM 1911 C CA . TYR A 1 229 ? -2.893 4.679 -5.067 1.00 82.44 229 TYR A CA 1
ATOM 1912 C C . TYR A 1 229 ? -3.124 4.988 -3.582 1.00 82.44 229 TYR A C 1
ATOM 1914 O O . TYR A 1 229 ? -2.174 5.157 -2.817 1.00 82.44 229 TYR A O 1
ATOM 1922 N N . ASP A 1 230 ? -4.391 4.984 -3.169 1.00 74.12 230 ASP A N 1
ATOM 1923 C CA . ASP A 1 230 ? -4.824 5.240 -1.790 1.00 74.12 230 ASP A CA 1
ATOM 1924 C C . ASP A 1 230 ? -5.154 3.929 -1.054 1.00 74.12 230 ASP A C 1
ATOM 1926 O O . ASP A 1 230 ? -6.316 3.554 -0.848 1.00 74.12 230 ASP A O 1
ATOM 1930 N N . SER A 1 231 ? -4.112 3.169 -0.700 1.00 72.12 231 SER A N 1
ATOM 1931 C CA . SER A 1 231 ? -4.243 2.036 0.221 1.00 72.12 231 SER A CA 1
ATOM 1932 C C . SER A 1 231 ? -3.090 1.963 1.214 1.00 72.12 231 SER A C 1
ATOM 1934 O O . SER A 1 231 ? -1.914 2.015 0.864 1.00 72.12 231 SER A O 1
ATOM 1936 N N . ASN A 1 232 ? -3.454 1.729 2.474 1.00 67.00 232 ASN A N 1
ATOM 1937 C CA . ASN A 1 232 ? -2.532 1.616 3.603 1.00 67.00 232 ASN A CA 1
ATOM 1938 C C . ASN A 1 232 ? -1.907 0.230 3.781 1.00 67.00 232 ASN A C 1
ATOM 1940 O O . ASN A 1 232 ? -1.256 -0.029 4.792 1.00 67.00 232 ASN A O 1
ATOM 1944 N N . GLN A 1 233 ? -2.091 -0.672 2.814 1.00 73.06 233 GLN A N 1
ATOM 1945 C CA . GLN A 1 233 ? -1.610 -2.052 2.888 1.00 73.06 233 GLN A CA 1
ATOM 1946 C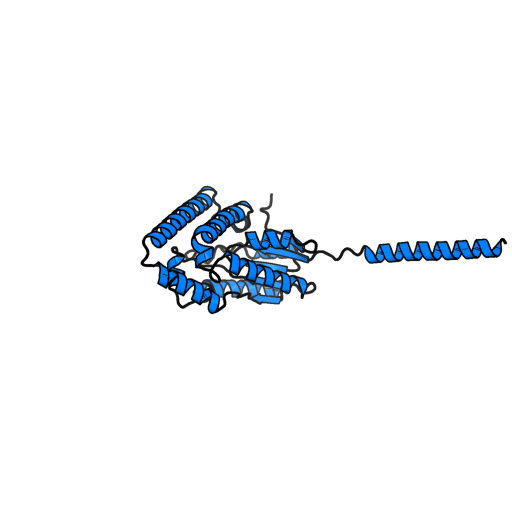 C . GLN A 1 233 ? -0.689 -2.396 1.715 1.00 73.06 233 GLN A C 1
ATOM 1948 O O . GLN A 1 233 ? -0.860 -3.406 1.033 1.00 73.06 233 GLN A O 1
ATOM 1953 N N . LYS A 1 234 ? 0.348 -1.571 1.522 1.00 83.50 234 LYS A N 1
ATOM 1954 C CA . LYS A 1 234 ? 1.442 -1.786 0.555 1.00 83.50 234 LYS A CA 1
ATOM 1955 C C . LYS A 1 234 ? 2.000 -3.221 0.580 1.00 83.50 234 LYS A C 1
ATOM 1957 O O . LYS A 1 234 ? 2.392 -3.752 -0.455 1.00 83.50 234 LYS A O 1
ATOM 1962 N N . TYR A 1 235 ? 2.013 -3.873 1.742 1.00 85.00 235 TYR A N 1
ATOM 1963 C CA . TYR A 1 235 ? 2.503 -5.243 1.902 1.00 85.00 235 TYR A CA 1
ATOM 1964 C C . TYR A 1 235 ? 1.737 -6.277 1.051 1.00 85.00 235 TYR A C 1
ATOM 1966 O O . TYR A 1 235 ? 2.375 -7.161 0.478 1.00 85.00 235 TYR A O 1
ATOM 1974 N N . GLU A 1 236 ? 0.407 -6.166 0.912 1.00 86.00 236 GLU A N 1
ATOM 1975 C CA . GLU A 1 236 ? -0.407 -7.074 0.081 1.00 86.00 236 GLU A CA 1
ATOM 1976 C C . GLU A 1 236 ? -0.034 -6.934 -1.393 1.00 86.00 236 GLU A C 1
ATOM 1978 O O . GLU A 1 236 ? 0.227 -7.923 -2.085 1.00 86.00 236 GLU A O 1
ATOM 1983 N N . LEU A 1 237 ? 0.065 -5.682 -1.849 1.00 89.06 237 LEU A N 1
ATOM 1984 C CA . LEU A 1 237 ? 0.470 -5.355 -3.207 1.00 89.06 237 LEU A CA 1
ATOM 1985 C C . LEU A 1 237 ? 1.838 -5.968 -3.515 1.00 89.06 237 LEU A C 1
ATOM 1987 O O . LEU A 1 237 ? 2.003 -6.649 -4.528 1.00 89.06 237 LEU A O 1
ATOM 1991 N N . ILE A 1 238 ? 2.809 -5.791 -2.616 1.00 89.62 238 ILE A N 1
ATOM 1992 C CA . ILE A 1 238 ? 4.137 -6.353 -2.826 1.00 89.62 238 ILE A CA 1
ATOM 1993 C C . ILE A 1 238 ? 4.086 -7.885 -2.892 1.00 89.62 238 ILE A C 1
ATOM 1995 O O . ILE A 1 238 ? 4.650 -8.466 -3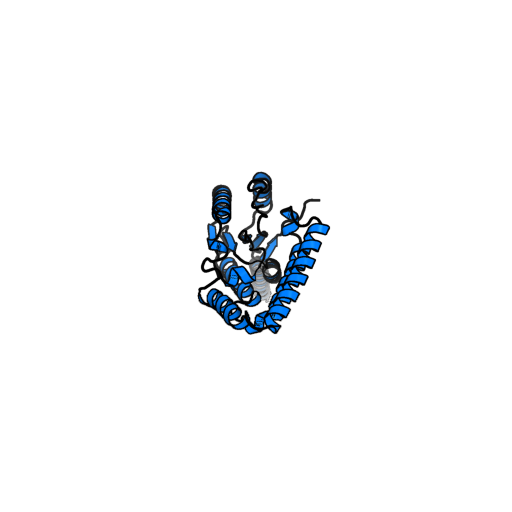.817 1.00 89.62 238 ILE A O 1
ATOM 1999 N N . LYS A 1 239 ? 3.404 -8.554 -1.953 1.00 90.00 239 LYS A N 1
ATOM 2000 C CA . LYS A 1 239 ? 3.284 -10.023 -1.960 1.00 90.00 239 LYS A CA 1
ATOM 2001 C C . LYS A 1 239 ? 2.711 -10.535 -3.277 1.00 90.00 239 LYS A C 1
ATOM 2003 O O . LYS A 1 239 ? 3.227 -11.503 -3.845 1.00 90.00 239 LYS A O 1
ATOM 2008 N N . ARG A 1 240 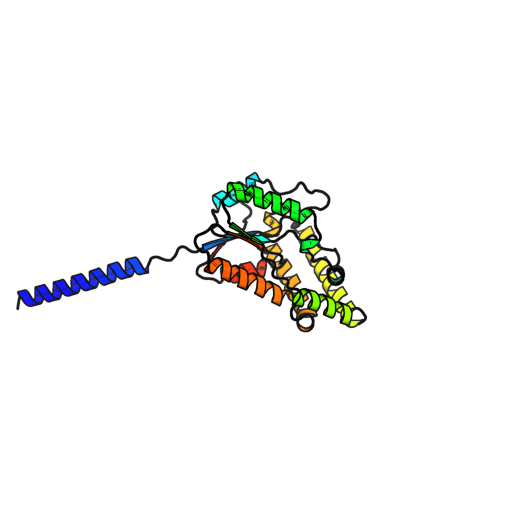? 1.669 -9.876 -3.785 1.00 90.62 240 ARG A N 1
ATOM 2009 C CA . ARG A 1 240 ? 1.025 -10.262 -5.039 1.00 90.62 240 ARG A CA 1
ATOM 2010 C C . ARG A 1 240 ? 1.936 -10.048 -6.246 1.00 90.62 240 ARG A C 1
ATOM 2012 O O . ARG A 1 240 ? 2.052 -10.945 -7.080 1.00 90.62 240 ARG A O 1
ATOM 2019 N N . LEU A 1 241 ? 2.609 -8.903 -6.322 1.00 91.50 241 LEU A N 1
ATOM 2020 C CA . LEU A 1 241 ? 3.511 -8.589 -7.429 1.00 91.50 241 LEU A CA 1
ATOM 2021 C C . LEU A 1 241 ? 4.756 -9.484 -7.424 1.00 91.50 241 LEU A C 1
ATOM 2023 O O . LEU A 1 241 ? 5.130 -10.000 -8.471 1.00 91.50 241 LEU A O 1
ATOM 2027 N N . THR A 1 242 ? 5.343 -9.765 -6.257 1.00 90.94 242 THR A N 1
ATOM 2028 C CA . THR A 1 242 ? 6.480 -10.693 -6.124 1.00 90.94 242 THR A CA 1
ATOM 2029 C C . THR A 1 242 ? 6.113 -12.124 -6.528 1.00 90.94 242 THR A C 1
ATOM 2031 O O . THR A 1 242 ? 6.969 -12.867 -7.001 1.00 90.94 242 THR A O 1
ATOM 2034 N N . SER A 1 243 ? 4.844 -12.512 -6.383 1.00 91.00 243 SER A N 1
ATOM 2035 C CA . SER A 1 243 ? 4.357 -13.828 -6.814 1.00 91.00 243 SER A CA 1
ATOM 2036 C C . SER A 1 243 ? 4.184 -13.949 -8.335 1.00 91.00 243 SER A C 1
ATOM 2038 O O . SER A 1 243 ? 3.930 -15.046 -8.831 1.00 91.00 243 SER A O 1
ATOM 2040 N N . SER A 1 244 ? 4.290 -12.847 -9.083 1.00 89.38 244 SER A N 1
ATOM 2041 C CA . SER A 1 244 ? 4.091 -12.836 -10.534 1.00 89.38 244 SER A CA 1
ATOM 2042 C C . SER A 1 244 ? 5.412 -13.128 -11.260 1.00 89.38 244 SER A C 1
ATOM 2044 O O . SER A 1 244 ? 6.389 -12.407 -11.053 1.00 89.38 244 SER A O 1
ATOM 2046 N N . PRO A 1 245 ? 5.483 -14.155 -12.130 1.00 88.50 245 PRO A N 1
ATOM 2047 C CA . PRO A 1 245 ? 6.746 -14.591 -12.732 1.00 88.50 245 PRO A CA 1
ATOM 2048 C C . PRO A 1 245 ? 7.381 -13.530 -13.640 1.00 88.50 245 PRO A C 1
ATOM 2050 O O . PRO A 1 245 ? 8.611 -13.454 -13.710 1.00 88.50 245 PRO A O 1
ATOM 2053 N N . ASP A 1 246 ? 6.558 -12.684 -14.260 1.00 89.25 246 ASP A N 1
ATOM 2054 C CA . ASP A 1 246 ? 6.966 -11.681 -15.250 1.00 89.25 246 ASP A CA 1
ATOM 2055 C C . ASP A 1 246 ? 7.302 -10.319 -14.631 1.00 89.25 246 ASP A C 1
ATOM 2057 O O . ASP A 1 246 ? 7.653 -9.379 -15.342 1.00 89.25 246 ASP A O 1
ATOM 2061 N N . ILE A 1 247 ? 7.205 -10.197 -13.304 1.00 91.06 247 ILE A N 1
ATOM 2062 C CA . ILE A 1 247 ? 7.434 -8.950 -12.579 1.00 91.06 247 ILE A CA 1
ATOM 2063 C C . ILE A 1 247 ? 8.700 -9.083 -11.736 1.00 91.06 247 ILE A C 1
ATOM 2065 O O . ILE A 1 247 ? 8.918 -10.071 -11.035 1.00 91.06 247 ILE A O 1
ATOM 2069 N N . ASN A 1 248 ? 9.551 -8.065 -11.801 1.00 91.94 248 ASN A N 1
ATOM 2070 C CA . ASN A 1 248 ? 10.656 -7.879 -10.877 1.00 91.94 248 ASN A CA 1
ATOM 2071 C C . ASN A 1 248 ? 10.313 -6.726 -9.933 1.00 91.94 248 ASN A C 1
ATOM 2073 O O . ASN A 1 248 ? 10.362 -5.564 -10.336 1.00 91.94 248 ASN A O 1
ATOM 2077 N N . VAL A 1 249 ? 9.953 -7.052 -8.691 1.00 90.88 249 VAL A N 1
ATOM 2078 C CA . VAL A 1 249 ? 9.650 -6.042 -7.674 1.00 90.88 249 VAL A CA 1
ATOM 2079 C C . VAL A 1 249 ? 10.942 -5.499 -7.078 1.00 90.88 249 VAL A C 1
ATOM 2081 O O . VAL A 1 249 ? 11.751 -6.252 -6.540 1.00 90.88 249 VAL A O 1
ATOM 2084 N N . ILE A 1 250 ? 11.095 -4.182 -7.125 1.00 88.56 250 ILE A N 1
ATOM 2085 C CA . ILE A 1 250 ? 12.215 -3.435 -6.567 1.00 88.56 250 ILE A CA 1
ATOM 2086 C C . ILE A 1 250 ? 11.681 -2.616 -5.391 1.00 88.56 250 ILE A C 1
ATOM 2088 O O . ILE A 1 250 ? 10.636 -1.970 -5.488 1.00 88.56 250 ILE A O 1
ATOM 2092 N N . ARG A 1 251 ? 12.384 -2.665 -4.261 1.00 79.44 251 ARG A N 1
ATOM 2093 C CA . ARG A 1 251 ? 12.058 -1.896 -3.055 1.00 79.44 251 ARG A CA 1
ATOM 2094 C C . ARG A 1 251 ? 13.189 -0.923 -2.754 1.00 79.44 251 ARG A C 1
ATOM 2096 O O . ARG A 1 251 ? 14.334 -1.197 -3.117 1.00 79.44 251 ARG A O 1
ATOM 2103 N N . VAL A 1 252 ? 12.888 0.163 -2.040 1.00 69.25 252 VAL A N 1
ATOM 2104 C CA . VAL A 1 252 ? 13.941 0.947 -1.385 1.00 69.25 252 VAL A CA 1
ATOM 2105 C C . VAL A 1 252 ? 14.672 0.008 -0.422 1.00 69.25 252 VAL A C 1
ATOM 2107 O O . VAL A 1 252 ? 14.058 -0.524 0.502 1.00 69.25 252 VAL A O 1
ATOM 2110 N N . MET A 1 253 ? 15.967 -0.198 -0.627 1.00 56.62 253 MET A N 1
ATOM 2111 C CA . MET A 1 253 ? 16.834 -0.753 0.408 1.00 56.62 253 MET A CA 1
ATOM 2112 C C . MET A 1 253 ? 17.651 0.405 0.963 1.00 56.62 253 MET A C 1
ATOM 2114 O O . MET A 1 253 ? 18.149 1.225 0.190 1.00 56.62 253 MET A O 1
ATOM 2118 N N . SER A 1 254 ? 17.741 0.518 2.288 1.00 48.75 254 SER A N 1
ATOM 2119 C CA . SER A 1 254 ? 18.739 1.396 2.897 1.00 48.75 254 SER A CA 1
ATOM 2120 C C . SER A 1 254 ? 20.100 0.958 2.372 1.00 48.75 254 SER A C 1
ATOM 2122 O O . SER A 1 254 ? 20.433 -0.222 2.487 1.00 48.75 254 SER A O 1
ATOM 2124 N N . GLY A 1 255 ? 20.833 1.878 1.745 1.00 45.16 255 GLY A N 1
ATOM 2125 C CA . GLY A 1 255 ? 22.209 1.614 1.349 1.00 45.16 255 GLY A CA 1
ATOM 2126 C C . GLY A 1 255 ? 23.016 1.216 2.581 1.00 45.16 255 GLY A C 1
ATOM 2127 O O . GLY A 1 255 ? 22.954 1.905 3.600 1.00 45.16 255 GLY A O 1
ATOM 2128 N N . GLU A 1 256 ? 23.709 0.085 2.487 1.00 32.72 256 GLU A N 1
ATOM 2129 C CA . GLU A 1 256 ? 24.943 -0.127 3.247 1.00 32.72 256 GLU A CA 1
ATOM 2130 C C . GLU A 1 256 ? 26.047 0.783 2.694 1.00 32.72 256 GLU A C 1
ATOM 2132 O O . GLU A 1 256 ? 26.086 0.978 1.453 1.00 32.72 256 GLU A O 1
#

Sequence (256 aa):
MKLERLFIFFIILLFVGAILIINRFTSITERKTKVYIQGAFYIDRNDIYKIVDDEMIEKMLRDVDPDILIVQEPVTFSDNLFEEFESEISPSEKDSIINIYFKKIEDINSKLGFDIILLNVWDLESIQARKNFYRKNRGDPNFKQKVDLYNKLNQTITTKIEELNLKKDIFTVNSSLFDNLKEIEGNYFSSVFGEELGLGDYKYMNKKYTDKILEIINEDKKRKTLIIYDSNQKYELIKRLTSSPDINVIRVMSGE